Protein AF-A0A4Q1ZQI1-F1 (afdb_monomer)

Radius of gyration: 22.5 Å; Cα contacts (8 Å, |Δi|>4): 377; chains: 1; bounding box: 54×45×77 Å

Solvent-accessible surface area (backbone atoms only — not comparable to full-atom values): 18181 Å² total; per-residue (Å²): 118,78,73,69,59,55,62,63,54,59,66,69,76,66,71,69,76,79,75,68,83,65,36,71,58,45,76,83,44,66,92,30,45,68,30,49,51,51,37,40,72,71,61,42,42,78,55,86,44,85,52,37,59,54,43,78,44,59,32,24,43,36,60,51,44,43,32,54,34,54,68,69,64,61,75,60,69,43,92,78,84,36,80,68,53,50,88,85,40,90,50,32,66,42,49,20,22,38,45,55,72,59,40,46,80,64,47,98,86,43,32,65,52,44,82,41,68,33,27,38,36,57,50,25,40,37,54,26,42,68,64,69,57,85,74,65,92,65,77,78,87,39,78,44,53,89,71,38,52,78,90,34,46,61,25,50,32,32,24,43,76,66,52,28,42,78,61,49,97,87,38,31,67,57,36,81,40,66,28,23,38,36,57,49,40,37,24,53,41,34,34,74,74,24,72,66,42,57,51,49,47,54,54,56,51,54,53,53,53,55,55,63,66,60,69,77,63,90,70,92,75,78,92,66,81,67,61,68,61,55,52,46,47,50,29,44,53,52,48,45,52,33,37,69,72,53,34,52,81,69,44,88,44,71,66,51,39,52,34,51,49,42,47,41,48,35,45,55,46,29,69,75,35,81,84,49,73,42,64,65,42,46,49,51,26,52,60,54,52,70,71,46,52,74,70,56,40,52,52,52,50,51,44,47,65,74,51,43,60,64,65,40,53,50,51,48,33,59,78,68,72,107

Mean predicted aligned error: 11.02 Å

Secondary structure (DSSP, 8-state):
-TTTTTHHHHTTT----------TTGGG-GGGHHHHHHHHHTTSS--SBTTB--TTSBPBHHHHHHHHHHHHT---------TT--TTSTTHHHHHHHHHTTS----TTS---TTSB-BHHHHHHHHHHHTT-----PPP--TTGGGS-HHHHHHHHHHHHTTSS---TTS---TTSBPBHHHHHHHHHHHHTSHHHHHHHHHHHHHHHHHHHHTTS---------HHHHHHHHHHHHHHHHIIIIIGGG--SHHHHHHHHHHHHHHHHHHH-TTS-HHHHHHHHHHHHTTS-HHHHHHHHHHHHHHS-HHHHHHHHHHTT-

pLDDT: mean 81.07, std 19.14, range [29.17, 98.62]

Foldseek 3Di:
DVVVVVVVVVVVVPPPVPPQLPAPPCVVPVVLVVLVSVCVLLVLDHQPDSHGNQQFAFDFPLRLLSSVCVLLVQDDFDDAQAPPQDPPRPSNRSVRRLVRLPLDDDDPVRHNRRRDFDFLLNSLSSVCSSLVPDDAPDDQPAPCLVVAPPVSNGSVRSLVVQVLADCDPVRHNRRRHGQGNSRSSSSVSSCLVTVSVVVSLVVVLVVVVVVVVVCPDDDDDDDDPPSLVVLLLVLLVSLLSLLVPQQLVQQDDPLLNVLSVLLSVLSVVCNVPVVRPSVVSPVVSVVSLVPDDPVNNVSSVVSSVVRHRPNSVSSNCSVNVD

Structure (mmCIF, N/CA/C/O backbone):
data_AF-A0A4Q1ZQI1-F1
#
_entry.id   AF-A0A4Q1ZQI1-F1
#
loop_
_atom_site.group_PDB
_atom_site.id
_atom_site.type_symbol
_atom_site.label_atom_id
_atom_site.label_alt_id
_atom_site.label_comp_id
_atom_site.label_asym_id
_atom_site.label_entity_id
_atom_site.label_seq_id
_atom_site.pdbx_PDB_ins_code
_atom_site.Cartn_x
_atom_site.Cartn_y
_atom_site.Cartn_z
_atom_site.occupancy
_atom_site.B_iso_or_equiv
_atom_site.auth_seq_id
_atom_site.auth_comp_id
_atom_site.auth_asym_id
_atom_site.auth_atom_id
_atom_site.pdbx_PDB_model_num
ATOM 1 N N . MET A 1 1 ? -5.326 6.786 52.015 1.00 46.69 1 MET A N 1
ATOM 2 C CA . MET A 1 1 ? -3.944 6.377 51.663 1.00 46.69 1 MET A CA 1
ATOM 3 C C . MET A 1 1 ? -3.854 5.034 50.925 1.00 46.69 1 MET A C 1
ATOM 5 O O . MET A 1 1 ? -3.055 4.943 50.010 1.00 46.69 1 MET A O 1
ATOM 9 N N . LYS A 1 2 ? -4.694 4.017 51.202 1.00 39.56 2 LYS A N 1
ATOM 10 C CA . LYS A 1 2 ? -4.637 2.716 50.487 1.00 39.56 2 LYS A CA 1
ATOM 11 C C . LYS A 1 2 ? -5.238 2.677 49.064 1.00 39.56 2 LYS A C 1
ATOM 13 O O . LYS A 1 2 ? -4.904 1.777 48.313 1.00 39.56 2 LYS A O 1
ATOM 18 N N . LYS A 1 3 ? -6.060 3.658 48.655 1.00 30.08 3 LYS A N 1
ATOM 19 C CA . LYS A 1 3 ? -6.588 3.754 47.273 1.00 30.08 3 LYS A CA 1
ATOM 20 C C . LYS A 1 3 ? -5.670 4.496 46.290 1.00 30.08 3 LYS A C 1
ATOM 22 O O . LYS A 1 3 ? -5.806 4.299 45.095 1.00 30.08 3 LYS A O 1
ATOM 27 N N . GLN A 1 4 ? -4.704 5.281 46.776 1.00 35.22 4 GLN A N 1
ATOM 28 C CA . GLN A 1 4 ? -3.709 5.939 45.912 1.00 35.22 4 GLN A CA 1
ATOM 29 C C . GLN A 1 4 ? -2.468 5.073 45.648 1.00 35.22 4 GLN A C 1
ATOM 31 O O . GLN A 1 4 ? -1.743 5.329 44.698 1.00 35.22 4 GLN A O 1
ATOM 36 N N . LEU A 1 5 ? -2.268 3.998 46.421 1.00 30.88 5 LEU A N 1
ATOM 37 C CA . LEU A 1 5 ? -1.172 3.047 46.206 1.00 30.88 5 LEU A CA 1
ATOM 38 C C . LEU A 1 5 ? -1.522 1.936 45.193 1.00 30.88 5 LEU A C 1
ATOM 40 O O . LEU A 1 5 ? -0.633 1.273 44.678 1.00 30.88 5 LEU A O 1
ATOM 44 N N . MET A 1 6 ? -2.809 1.752 44.876 1.00 29.17 6 MET A N 1
ATOM 45 C CA . MET A 1 6 ? -3.278 0.740 43.918 1.00 29.17 6 MET A CA 1
ATOM 46 C C . MET A 1 6 ? -3.323 1.265 42.471 1.00 29.17 6 MET A C 1
ATOM 48 O O . MET A 1 6 ? -3.222 0.482 41.536 1.00 29.17 6 MET A O 1
ATOM 52 N N . VAL A 1 7 ? -3.387 2.588 42.283 1.00 34.28 7 VAL A N 1
ATOM 53 C CA . VAL A 1 7 ? -3.310 3.239 40.960 1.00 34.28 7 VAL A CA 1
ATOM 54 C C . VAL A 1 7 ? -1.871 3.240 40.418 1.00 34.28 7 VAL A C 1
ATOM 56 O O . VAL A 1 7 ? -1.667 3.153 39.213 1.00 34.28 7 VAL A O 1
ATOM 59 N N . LEU A 1 8 ? -0.862 3.224 41.297 1.00 31.11 8 LEU A N 1
ATOM 60 C CA . LEU A 1 8 ? 0.550 3.169 40.898 1.00 31.11 8 LEU A CA 1
ATOM 61 C C . LEU A 1 8 ? 1.022 1.760 40.485 1.00 31.11 8 LEU A C 1
ATOM 63 O O . LEU A 1 8 ? 2.009 1.634 39.771 1.00 31.11 8 LEU A O 1
ATOM 67 N N . LEU A 1 9 ? 0.324 0.702 40.920 1.00 30.64 9 LEU A N 1
ATOM 68 C CA . LEU A 1 9 ? 0.685 -0.688 40.610 1.00 30.64 9 LEU A CA 1
ATOM 69 C C . LEU A 1 9 ? 0.067 -1.171 39.285 1.00 30.64 9 LEU A C 1
ATOM 71 O O . LEU A 1 9 ? 0.658 -2.001 38.608 1.00 30.64 9 LEU A O 1
ATOM 75 N N . VAL A 1 10 ? -1.081 -0.620 38.875 1.00 36.56 10 VAL A N 1
ATOM 76 C CA . VAL A 1 10 ? -1.718 -0.945 37.582 1.00 36.56 10 VAL A CA 1
ATOM 77 C C . VAL A 1 10 ? -0.958 -0.320 36.400 1.00 36.56 10 VAL A C 1
ATOM 79 O O . VAL A 1 10 ? -0.886 -0.925 35.335 1.00 36.56 10 VAL A O 1
ATOM 82 N N . LEU A 1 11 ? -0.279 0.815 36.609 1.00 34.00 11 LEU A N 1
ATOM 83 C CA . LEU A 1 11 ? 0.609 1.444 35.617 1.00 34.00 11 LEU A CA 1
ATOM 84 C C . LEU A 1 11 ? 1.911 0.660 35.347 1.00 34.00 11 LEU A C 1
ATOM 86 O O . LEU A 1 11 ? 2.596 0.941 34.371 1.00 34.00 11 LEU A O 1
ATOM 90 N N . LEU A 1 12 ? 2.245 -0.336 36.176 1.00 33.34 12 LEU A N 1
ATOM 91 C CA . LEU A 1 12 ? 3.469 -1.142 36.052 1.00 33.34 12 LEU A CA 1
ATOM 92 C C . LEU A 1 12 ? 3.245 -2.500 35.363 1.00 33.34 12 LEU A C 1
ATOM 94 O O . LEU A 1 12 ? 4.211 -3.175 35.028 1.00 33.34 12 LEU A O 1
ATOM 98 N N . VAL A 1 13 ? 1.988 -2.899 35.127 1.00 34.66 13 VAL A N 1
ATOM 99 C CA . VAL A 1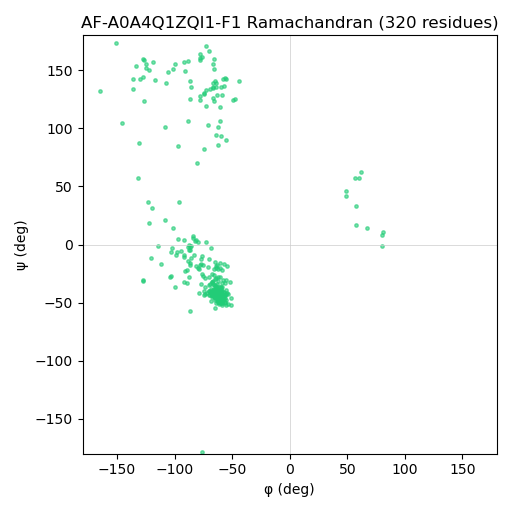 13 ? 1.636 -4.193 34.499 1.00 34.66 13 VAL A CA 1
ATOM 100 C C . VAL A 1 13 ? 1.231 -4.032 33.023 1.00 34.66 13 VAL A C 1
ATOM 102 O O . VAL A 1 13 ? 1.101 -5.018 32.309 1.00 34.66 13 VAL A O 1
ATOM 105 N N . PHE A 1 14 ? 1.114 -2.795 32.528 1.00 34.09 14 PHE A N 1
ATOM 106 C CA . PHE A 1 14 ? 0.806 -2.481 31.125 1.00 34.09 14 PHE A CA 1
ATOM 107 C C . PHE A 1 14 ? 1.892 -1.656 30.421 1.00 34.09 14 PHE A C 1
ATOM 109 O O . PHE A 1 14 ? 1.610 -0.928 29.477 1.00 34.09 14 PHE A O 1
ATOM 116 N N . SER A 1 15 ? 3.164 -1.814 30.791 1.00 32.84 15 SER A N 1
ATOM 117 C CA . SER A 1 15 ? 4.229 -1.556 29.818 1.00 32.84 15 SER A CA 1
ATOM 118 C C . SER A 1 15 ? 4.363 -2.788 28.924 1.00 32.84 15 SER A C 1
ATOM 120 O O . SER A 1 15 ? 5.342 -3.531 29.011 1.00 32.84 15 SER A O 1
ATOM 122 N N . VAL A 1 16 ? 3.368 -3.030 28.068 1.00 30.03 16 VAL A N 1
ATOM 123 C CA . VAL A 1 16 ? 3.672 -3.726 26.820 1.00 30.03 16 VAL A CA 1
ATOM 124 C C . VAL A 1 16 ? 4.665 -2.801 26.135 1.00 30.03 16 VAL A C 1
ATOM 126 O O . VAL A 1 16 ? 4.306 -1.704 25.711 1.00 30.03 16 VAL A O 1
ATOM 129 N N . GLN A 1 17 ? 5.942 -3.180 26.124 1.00 32.41 17 GLN A N 1
ATOM 130 C CA . GLN A 1 17 ? 6.871 -2.545 25.211 1.00 32.41 17 GLN A CA 1
ATOM 131 C C . GLN A 1 17 ? 6.341 -2.870 23.822 1.00 32.41 17 GLN A C 1
ATOM 133 O O . GLN A 1 17 ? 6.480 -3.995 23.349 1.00 32.41 17 GLN A O 1
ATOM 138 N N . VAL A 1 18 ? 5.656 -1.906 23.209 1.00 36.81 18 VAL A N 1
ATOM 139 C CA . VAL A 1 18 ? 5.365 -1.956 21.784 1.00 36.81 18 VAL A CA 1
ATOM 140 C C . VAL A 1 18 ? 6.731 -1.896 21.119 1.00 36.81 18 VAL A C 1
ATOM 142 O O . VAL A 1 18 ? 7.330 -0.831 20.985 1.00 36.81 18 VAL A O 1
ATOM 145 N N . SER A 1 19 ? 7.281 -3.066 20.809 1.00 39.69 19 SER A N 1
ATOM 146 C CA . 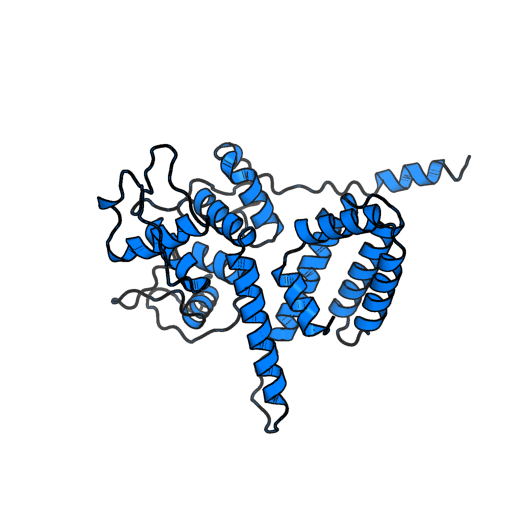SER A 1 19 ? 8.456 -3.159 19.965 1.00 39.69 19 SER A CA 1
ATOM 147 C C . SER A 1 19 ? 7.967 -2.789 18.574 1.00 39.69 19 SER A C 1
ATOM 149 O O . SER A 1 19 ? 7.248 -3.552 17.928 1.00 39.69 19 SER A O 1
ATOM 151 N N . PHE A 1 20 ? 8.253 -1.562 18.147 1.00 45.62 20 PHE A N 1
ATOM 152 C CA . PHE A 1 20 ? 8.194 -1.250 16.729 1.00 45.62 20 PHE A CA 1
ATOM 153 C C . PHE A 1 20 ? 9.148 -2.220 16.033 1.00 45.62 20 PHE A C 1
ATOM 155 O O . PHE A 1 20 ? 10.250 -2.445 16.541 1.00 45.62 20 PHE A O 1
ATOM 162 N N . ALA A 1 21 ? 8.739 -2.794 14.900 1.00 52.53 21 ALA A N 1
ATOM 163 C CA . ALA A 1 21 ? 9.679 -3.4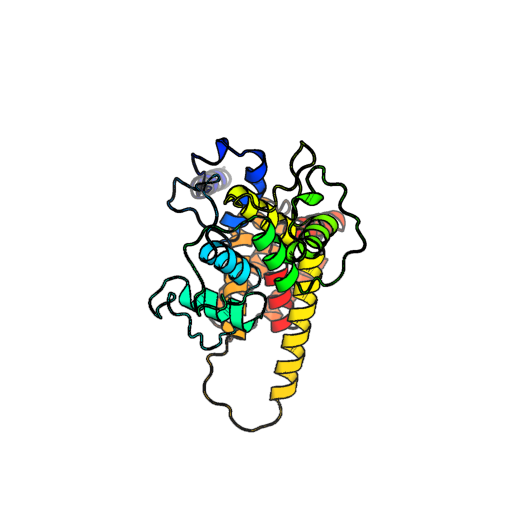72 14.018 1.00 52.53 21 ALA A CA 1
ATOM 164 C C . ALA A 1 21 ? 10.712 -2.422 13.594 1.00 52.53 21 ALA A C 1
ATOM 166 O O . ALA A 1 21 ? 10.474 -1.609 12.705 1.00 52.53 21 ALA A O 1
ATOM 167 N N . THR A 1 22 ? 11.812 -2.349 14.338 1.00 64.88 22 THR A N 1
ATOM 168 C CA . THR A 1 22 ? 12.854 -1.356 14.127 1.00 64.88 22 THR A CA 1
ATOM 169 C C . THR A 1 22 ? 13.899 -2.069 13.303 1.00 64.88 22 THR A C 1
ATOM 171 O O . THR A 1 22 ? 14.815 -2.690 13.835 1.00 64.88 22 THR A O 1
ATOM 174 N N . PHE A 1 23 ? 13.698 -2.066 11.992 1.00 80.50 23 PHE A N 1
ATOM 175 C CA . PHE A 1 23 ? 14.638 -2.695 11.083 1.00 80.50 23 PHE A CA 1
ATOM 176 C C . PHE A 1 23 ? 15.982 -1.976 11.177 1.00 80.50 23 PHE A C 1
ATOM 178 O O . PHE A 1 23 ? 16.069 -0.748 11.096 1.00 80.50 23 PHE A O 1
ATOM 185 N N . ASN A 1 24 ? 17.054 -2.731 11.386 1.00 83.75 24 ASN A N 1
ATOM 186 C CA . ASN A 1 24 ? 18.364 -2.137 11.649 1.00 83.75 24 ASN A CA 1
ATOM 187 C C . ASN A 1 24 ? 18.916 -1.390 10.425 1.00 83.75 24 ASN A C 1
ATOM 189 O O . ASN A 1 24 ? 19.716 -0.459 10.564 1.00 83.75 24 ASN A O 1
ATOM 193 N N . ASP A 1 25 ? 18.482 -1.788 9.232 1.00 87.88 25 ASP A N 1
ATOM 194 C CA . ASP A 1 25 ? 18.968 -1.320 7.943 1.00 87.88 25 ASP A CA 1
ATOM 195 C C . ASP A 1 25 ? 18.198 -0.122 7.362 1.00 87.88 25 ASP A C 1
ATOM 197 O O . ASP A 1 25 ? 18.710 0.511 6.433 1.00 87.88 25 ASP A O 1
ATOM 201 N N . THR A 1 26 ? 17.048 0.271 7.926 1.00 88.00 26 THR A N 1
ATOM 202 C CA . THR A 1 26 ? 16.268 1.436 7.449 1.00 88.00 26 THR A CA 1
ATOM 203 C C . THR A 1 26 ? 16.931 2.774 7.751 1.00 88.00 26 THR A C 1
ATOM 205 O O . THR A 1 26 ? 16.717 3.732 7.017 1.00 88.00 26 THR A O 1
ATOM 208 N N . LYS A 1 27 ? 17.872 2.821 8.704 1.00 87.19 27 LYS A N 1
ATOM 209 C CA . LYS A 1 27 ? 18.708 4.008 8.992 1.00 87.19 27 LYS A CA 1
ATOM 210 C C . LYS A 1 27 ? 19.463 4.546 7.768 1.00 87.19 27 LYS A C 1
ATOM 212 O O . LYS A 1 27 ? 19.931 5.681 7.787 1.00 87.19 27 LYS A O 1
ATOM 217 N N . GLN A 1 28 ? 19.617 3.735 6.721 1.00 88.06 28 GLN A N 1
ATOM 218 C CA . GLN A 1 28 ? 20.239 4.120 5.450 1.00 88.06 28 GLN A CA 1
ATOM 219 C C . GLN A 1 28 ? 19.300 4.936 4.543 1.00 88.06 28 GLN A C 1
ATOM 221 O O . GLN A 1 28 ? 19.765 5.600 3.619 1.00 88.06 28 GLN A O 1
ATOM 226 N N . VAL A 1 29 ? 17.989 4.901 4.796 1.00 92.44 29 VAL A N 1
ATOM 227 C CA . VAL A 1 29 ? 16.939 5.577 4.020 1.00 92.44 29 VAL A CA 1
ATOM 228 C C . VAL A 1 29 ? 15.975 6.354 4.931 1.00 92.44 29 VAL A C 1
ATOM 230 O O . VAL A 1 29 ? 14.767 6.163 4.843 1.00 92.44 29 VAL A O 1
ATOM 233 N N . PRO A 1 30 ? 16.459 7.298 5.762 1.00 91.44 30 PRO A N 1
ATOM 234 C CA . PRO A 1 30 ? 15.609 8.009 6.726 1.00 91.44 30 PRO A CA 1
ATOM 235 C C . PRO A 1 30 ? 14.442 8.772 6.075 1.00 91.44 30 PRO A C 1
ATOM 237 O O . PRO A 1 30 ? 13.434 9.053 6.711 1.00 91.44 30 PRO A O 1
ATOM 240 N N . TRP A 1 31 ? 14.556 9.092 4.782 1.00 93.00 31 TRP A N 1
ATOM 241 C CA . TRP A 1 31 ? 13.486 9.704 3.994 1.00 93.00 31 TRP A CA 1
ATOM 242 C C . TRP A 1 31 ? 12.267 8.789 3.789 1.00 93.00 31 TRP A C 1
ATOM 244 O O . TRP A 1 31 ? 11.193 9.301 3.494 1.00 93.00 31 TRP A O 1
ATOM 254 N N . ALA A 1 32 ? 12.432 7.470 3.925 1.00 93.81 32 ALA A N 1
ATOM 255 C CA . ALA A 1 32 ? 11.383 6.465 3.776 1.00 93.81 32 ALA A CA 1
ATOM 256 C C . ALA A 1 32 ? 10.859 5.949 5.127 1.00 93.81 32 ALA A C 1
ATOM 258 O O . ALA A 1 32 ? 9.946 5.129 5.131 1.00 93.81 32 ALA A O 1
ATOM 259 N N . ASP A 1 33 ? 11.417 6.392 6.262 1.00 88.50 33 ASP A N 1
ATOM 260 C CA . ASP A 1 33 ? 11.111 5.825 7.585 1.00 88.50 33 ASP A CA 1
ATOM 261 C C . ASP A 1 33 ? 9.616 5.896 7.916 1.00 88.50 33 ASP A C 1
ATOM 263 O O . ASP A 1 33 ? 9.038 4.911 8.367 1.00 88.50 33 ASP A O 1
ATOM 267 N N . GLU A 1 34 ? 8.968 7.035 7.654 1.00 86.50 34 GLU A N 1
ATOM 268 C CA . GLU A 1 34 ? 7.526 7.194 7.883 1.00 86.50 34 GLU A CA 1
ATOM 269 C C . GLU A 1 34 ? 6.715 6.207 7.034 1.00 86.50 34 GLU A C 1
ATOM 271 O O . GLU A 1 34 ? 5.854 5.502 7.559 1.00 86.50 34 GLU A O 1
ATOM 276 N N . ALA A 1 35 ? 7.031 6.111 5.740 1.00 92.06 35 ALA A N 1
ATOM 277 C CA . ALA A 1 35 ? 6.351 5.205 4.825 1.00 92.06 35 ALA A CA 1
ATOM 278 C C . ALA A 1 35 ? 6.551 3.739 5.221 1.00 92.06 35 ALA A C 1
ATOM 280 O O . ALA A 1 35 ? 5.592 2.975 5.261 1.00 92.06 35 ALA A O 1
ATOM 281 N N . ILE A 1 36 ? 7.783 3.339 5.542 1.00 91.62 36 ILE A N 1
ATOM 282 C CA . ILE A 1 36 ? 8.108 1.970 5.949 1.00 91.62 36 ILE A CA 1
ATOM 283 C C . ILE A 1 36 ? 7.369 1.615 7.234 1.00 91.62 36 ILE A C 1
ATOM 285 O O . ILE A 1 36 ? 6.691 0.589 7.277 1.00 91.62 36 ILE A O 1
ATOM 289 N N . ASN A 1 37 ? 7.448 2.479 8.249 1.00 84.50 37 ASN A N 1
ATOM 290 C CA . ASN A 1 37 ? 6.781 2.249 9.523 1.00 84.50 37 ASN A CA 1
ATOM 291 C C . ASN A 1 37 ? 5.277 2.104 9.327 1.00 84.50 37 ASN A C 1
ATOM 293 O O . ASN A 1 37 ? 4.731 1.093 9.756 1.00 84.50 37 ASN A O 1
ATOM 297 N N . PHE A 1 38 ? 4.641 3.040 8.615 1.00 82.94 38 PHE A N 1
ATOM 298 C CA . PHE A 1 38 ? 3.205 3.004 8.343 1.00 82.94 38 PHE A CA 1
ATOM 299 C C . PHE A 1 38 ? 2.795 1.729 7.598 1.00 82.94 38 PHE A C 1
ATOM 301 O O . PHE A 1 38 ? 1.881 1.024 8.013 1.00 82.94 38 PHE A O 1
ATOM 308 N N . MET A 1 39 ? 3.481 1.395 6.505 1.00 86.88 39 MET A N 1
ATOM 309 C CA . MET A 1 39 ? 3.101 0.259 5.662 1.00 86.88 39 MET A CA 1
ATOM 310 C C . MET A 1 39 ? 3.291 -1.087 6.380 1.00 86.88 39 MET A C 1
ATOM 312 O O . MET A 1 39 ? 2.523 -2.022 6.140 1.00 86.88 39 MET A O 1
ATOM 316 N N . VAL A 1 40 ? 4.292 -1.195 7.262 1.00 83.81 40 VAL A N 1
ATOM 317 C CA . VAL A 1 40 ? 4.524 -2.386 8.100 1.00 83.81 40 VAL A CA 1
ATOM 318 C C . VAL A 1 40 ? 3.490 -2.485 9.208 1.00 83.81 40 VAL A C 1
ATOM 320 O O . VAL A 1 40 ? 2.934 -3.552 9.458 1.00 83.81 40 VAL A O 1
ATOM 323 N N . GLU A 1 41 ? 3.187 -1.362 9.842 1.00 75.38 41 GLU A N 1
ATOM 324 C CA . GLU A 1 41 ? 2.135 -1.231 10.842 1.00 75.38 41 GLU A CA 1
ATOM 325 C C . GLU A 1 41 ? 0.770 -1.661 10.312 1.00 75.38 41 GLU A C 1
ATOM 327 O O . GLU A 1 41 ? 0.095 -2.470 10.948 1.00 75.38 41 GLU A O 1
ATOM 332 N N . LYS A 1 42 ? 0.414 -1.209 9.108 1.00 73.81 42 LYS A N 1
ATOM 333 C CA . LYS A 1 42 ? -0.818 -1.605 8.417 1.00 73.81 42 LYS A CA 1
ATOM 334 C C . LYS A 1 42 ? -0.784 -3.031 7.879 1.00 73.81 42 LYS A C 1
ATOM 336 O O . LYS A 1 42 ? -1.739 -3.479 7.253 1.00 73.81 42 LYS A O 1
ATOM 341 N N . SER A 1 43 ? 0.307 -3.763 8.120 1.00 75.06 43 SER A N 1
ATOM 342 C CA . SER A 1 43 ? 0.539 -5.122 7.628 1.00 75.06 43 SER A CA 1
ATOM 343 C C . SER A 1 43 ? 0.469 -5.240 6.100 1.00 75.06 43 SER A C 1
ATOM 345 O O . SER A 1 43 ? 0.361 -6.344 5.563 1.00 75.06 43 SER A O 1
ATOM 347 N N . PHE A 1 44 ? 0.561 -4.121 5.376 1.00 83.56 44 PHE A N 1
ATOM 348 C CA . PHE A 1 44 ? 0.591 -4.102 3.916 1.00 83.56 44 PHE A CA 1
ATOM 349 C C . PHE A 1 44 ? 1.900 -4.677 3.392 1.00 83.56 44 PHE A C 1
ATOM 351 O O . PHE A 1 44 ? 1.899 -5.468 2.450 1.00 83.56 44 PHE A O 1
ATOM 358 N N . ILE A 1 45 ? 3.003 -4.350 4.059 1.00 87.12 45 ILE A N 1
ATOM 359 C CA . ILE A 1 45 ? 4.326 -4.902 3.785 1.00 87.12 45 ILE A CA 1
ATOM 360 C C . ILE A 1 45 ? 4.903 -5.519 5.061 1.00 87.12 45 ILE A C 1
ATOM 362 O O . ILE A 1 45 ? 4.531 -5.158 6.171 1.00 87.12 45 ILE A O 1
ATOM 366 N N . SER A 1 46 ? 5.812 -6.474 4.915 1.00 82.00 46 SER A N 1
ATOM 367 C CA . SER A 1 46 ? 6.525 -7.096 6.037 1.00 82.00 46 SER A CA 1
ATOM 368 C C . SER A 1 46 ? 8.032 -7.018 5.798 1.00 82.00 46 SER A C 1
ATOM 370 O O . SER A 1 46 ? 8.467 -6.842 4.658 1.00 82.00 46 SER A O 1
ATOM 372 N N . GLY A 1 47 ? 8.838 -7.121 6.855 1.00 77.50 47 GLY A N 1
ATOM 373 C CA . GLY A 1 47 ? 10.275 -7.367 6.703 1.00 77.50 47 GLY A CA 1
ATOM 374 C C . GLY A 1 47 ? 10.545 -8.788 6.204 1.00 77.50 47 GLY A C 1
ATOM 375 O O . GLY A 1 47 ? 9.657 -9.639 6.243 1.00 77.50 47 GLY A O 1
ATOM 376 N N . TYR A 1 48 ? 11.771 -9.053 5.755 1.00 74.44 48 TYR A N 1
ATOM 377 C CA . TYR A 1 48 ? 12.200 -10.424 5.432 1.00 74.44 48 TYR A CA 1
ATOM 378 C C . TYR A 1 48 ? 12.507 -11.231 6.699 1.00 74.44 48 TYR A C 1
ATOM 380 O O . TYR A 1 48 ? 12.411 -12.456 6.710 1.00 74.44 48 TYR A O 1
ATOM 388 N N . SER A 1 49 ? 12.866 -10.533 7.773 1.00 68.38 49 SER A N 1
ATOM 389 C CA . SER A 1 49 ? 12.982 -11.050 9.131 1.00 68.38 49 SER A CA 1
ATOM 390 C C . SER A 1 49 ? 12.694 -9.921 10.119 1.00 68.38 49 SER A C 1
ATOM 392 O O . SER A 1 49 ? 12.593 -8.758 9.719 1.00 68.38 49 SER A O 1
ATOM 394 N N . ASP A 1 50 ? 12.619 -10.247 11.410 1.00 62.44 50 ASP A N 1
ATOM 395 C CA . ASP A 1 50 ? 12.379 -9.267 12.479 1.00 62.44 50 ASP A CA 1
ATOM 396 C C . ASP A 1 50 ? 13.419 -8.125 12.517 1.00 62.44 50 ASP A C 1
ATOM 398 O O . ASP A 1 50 ? 13.159 -7.077 13.102 1.00 62.44 50 ASP A O 1
ATOM 402 N N . GLU A 1 51 ? 14.581 -8.288 11.870 1.00 78.81 51 GLU A N 1
ATOM 403 C CA . GLU A 1 51 ? 15.677 -7.309 11.900 1.00 78.81 51 GLU A CA 1
ATOM 404 C C . GLU A 1 51 ? 15.948 -6.599 10.563 1.00 78.81 51 GLU A C 1
ATOM 406 O O . GLU A 1 51 ? 16.625 -5.565 10.567 1.00 78.81 51 GLU A O 1
ATOM 411 N N . LEU A 1 52 ? 15.452 -7.122 9.430 1.00 86.31 52 LEU A N 1
ATOM 412 C CA . LEU A 1 52 ? 15.811 -6.635 8.089 1.00 86.31 52 LEU A CA 1
ATOM 413 C C . LEU A 1 52 ? 14.599 -6.266 7.229 1.00 86.31 52 LEU A C 1
ATOM 415 O O . LEU A 1 52 ? 13.750 -7.108 6.915 1.00 86.31 52 LEU A O 1
ATOM 419 N N . PHE A 1 53 ? 14.586 -5.014 6.763 1.00 90.75 53 PHE A N 1
ATOM 420 C CA . PHE A 1 53 ? 13.629 -4.544 5.763 1.00 90.75 53 PHE A CA 1
ATOM 421 C C . PHE A 1 53 ? 14.157 -4.688 4.333 1.00 90.75 53 PHE A C 1
ATOM 423 O O . PHE A 1 53 ? 13.376 -4.928 3.422 1.00 90.75 53 PHE A O 1
ATOM 430 N N . MET A 1 54 ? 15.470 -4.561 4.134 1.00 92.88 54 MET A N 1
ATOM 431 C CA . MET A 1 54 ? 16.174 -4.514 2.846 1.00 92.88 54 MET A CA 1
ATO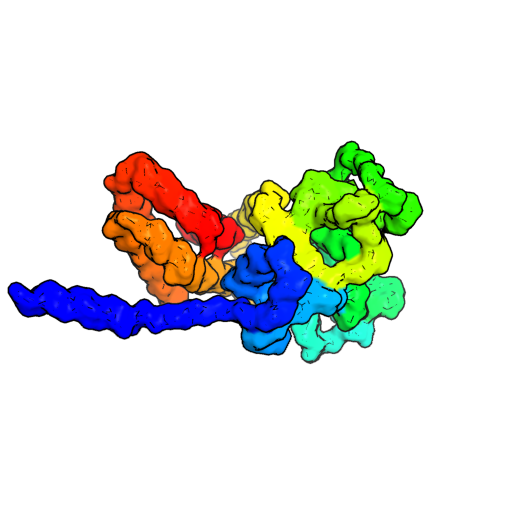M 432 C C . MET A 1 54 ? 15.733 -3.337 1.953 1.00 92.88 54 MET A C 1
ATOM 434 O O . MET A 1 54 ? 15.322 -3.530 0.808 1.00 92.88 54 MET A O 1
ATOM 438 N N . PRO A 1 55 ? 15.842 -2.079 2.429 1.00 94.81 55 PRO A N 1
ATOM 439 C CA . PRO A 1 55 ? 15.287 -0.908 1.743 1.00 94.81 55 PRO A CA 1
ATOM 440 C C . PRO A 1 55 ? 15.882 -0.642 0.355 1.00 94.81 55 PRO A C 1
ATOM 442 O O . PRO A 1 55 ? 15.213 -0.067 -0.498 1.00 94.81 55 PRO A O 1
ATOM 445 N N . GLN A 1 56 ? 17.133 -1.042 0.126 1.00 95.25 56 GLN A N 1
ATOM 446 C CA . GLN A 1 56 ? 17.839 -0.831 -1.143 1.00 95.25 56 GLN A CA 1
ATOM 447 C C . GLN A 1 56 ? 17.678 -1.995 -2.128 1.00 95.25 56 GLN A C 1
ATOM 449 O O . GLN A 1 56 ? 18.087 -1.868 -3.281 1.00 95.25 56 GLN A O 1
ATOM 454 N N . GLN A 1 57 ? 17.100 -3.122 -1.704 1.00 95.62 57 GLN A N 1
ATOM 455 C CA . GLN A 1 57 ? 16.857 -4.249 -2.597 1.00 95.62 57 GLN A CA 1
ATOM 456 C C . GLN A 1 57 ? 15.823 -3.859 -3.653 1.00 95.62 57 GLN A C 1
ATOM 458 O O . GLN A 1 57 ? 14.846 -3.181 -3.344 1.00 95.62 57 GLN A O 1
ATOM 463 N N . ALA A 1 58 ? 16.040 -4.272 -4.900 1.00 97.94 58 ALA A N 1
ATOM 464 C CA . ALA A 1 58 ? 15.055 -4.068 -5.952 1.00 97.94 58 ALA A CA 1
ATOM 465 C C . ALA A 1 58 ? 13.795 -4.896 -5.670 1.00 97.94 58 ALA A C 1
ATOM 467 O O . ALA A 1 58 ? 13.904 -6.072 -5.323 1.00 97.94 58 ALA A O 1
ATOM 468 N N . LEU A 1 59 ? 12.615 -4.298 -5.842 1.00 97.12 59 LEU A N 1
ATOM 469 C CA . LEU A 1 59 ? 11.360 -5.041 -5.751 1.00 97.12 59 LEU A CA 1
ATOM 470 C C . LEU A 1 59 ? 11.223 -5.987 -6.932 1.00 97.12 59 LEU A C 1
ATOM 472 O O . LEU A 1 59 ? 11.406 -5.586 -8.087 1.00 97.12 59 LEU A O 1
ATOM 476 N N . THR A 1 60 ? 10.836 -7.220 -6.638 1.00 97.94 60 THR A N 1
ATOM 477 C CA . THR A 1 60 ? 10.366 -8.154 -7.657 1.00 97.94 60 THR A CA 1
ATOM 478 C C . THR A 1 60 ? 8.942 -7.814 -8.091 1.00 97.94 60 THR A C 1
ATOM 480 O O . THR A 1 60 ? 8.186 -7.119 -7.400 1.00 97.94 60 THR A O 1
ATOM 483 N N . ARG A 1 61 ? 8.550 -8.324 -9.259 1.00 98.19 61 ARG A N 1
ATOM 484 C CA . ARG A 1 61 ? 7.191 -8.173 -9.783 1.00 98.19 61 ARG A CA 1
ATOM 485 C C . ARG A 1 61 ? 6.150 -8.780 -8.841 1.00 98.19 61 ARG A C 1
ATOM 487 O O . ARG A 1 61 ? 5.113 -8.159 -8.623 1.00 98.19 61 ARG A O 1
ATOM 494 N N . ALA A 1 62 ? 6.432 -9.956 -8.284 1.00 97.38 62 ALA A N 1
ATOM 495 C CA . ALA A 1 62 ? 5.553 -10.645 -7.348 1.00 97.38 62 ALA A CA 1
ATOM 496 C C . ALA A 1 62 ? 5.387 -9.877 -6.028 1.00 97.38 62 ALA A C 1
ATOM 498 O O . ALA A 1 62 ? 4.269 -9.720 -5.541 1.00 97.38 62 ALA A O 1
ATOM 499 N N . GLU A 1 63 ? 6.467 -9.328 -5.469 1.00 96.38 63 GLU A N 1
ATOM 500 C CA . GLU A 1 63 ? 6.377 -8.521 -4.245 1.00 96.38 63 GLU A CA 1
ATOM 501 C C . GLU A 1 63 ? 5.553 -7.252 -4.459 1.00 96.38 63 GLU A C 1
ATOM 503 O O . GLU A 1 63 ? 4.739 -6.897 -3.607 1.00 96.38 63 GLU A O 1
ATOM 508 N N . ALA A 1 64 ? 5.722 -6.588 -5.605 1.00 98.00 64 ALA A N 1
ATOM 509 C CA . ALA A 1 64 ? 4.959 -5.390 -5.932 1.00 98.00 64 ALA A CA 1
ATOM 510 C C . ALA A 1 64 ? 3.451 -5.672 -5.999 1.00 98.00 64 ALA A C 1
ATOM 512 O O . ALA A 1 64 ? 2.675 -4.969 -5.350 1.00 98.00 64 ALA A O 1
ATOM 513 N N . ILE A 1 65 ? 3.030 -6.712 -6.734 1.00 97.62 65 ILE A N 1
ATOM 514 C CA . ILE A 1 65 ? 1.602 -7.052 -6.825 1.00 97.62 65 ILE A CA 1
ATOM 515 C C . ILE A 1 65 ? 1.041 -7.502 -5.478 1.00 97.62 65 ILE A C 1
ATOM 517 O O . ILE A 1 65 ? -0.088 -7.166 -5.154 1.00 97.62 65 ILE A O 1
ATOM 521 N N . HIS A 1 66 ? 1.832 -8.202 -4.663 1.00 92.25 66 HIS A N 1
ATOM 522 C CA . HIS A 1 66 ? 1.372 -8.709 -3.376 1.00 92.25 66 HIS A CA 1
ATOM 523 C C . HIS A 1 66 ? 0.977 -7.568 -2.436 1.00 92.25 66 HIS A C 1
ATOM 525 O O . HIS A 1 66 ? -0.083 -7.612 -1.810 1.00 92.25 66 HIS A O 1
ATOM 531 N N . VAL A 1 67 ? 1.798 -6.515 -2.376 1.00 93.69 67 VAL A N 1
ATOM 532 C CA . VAL A 1 67 ? 1.490 -5.333 -1.560 1.00 93.69 67 VAL A CA 1
ATOM 533 C C . VAL A 1 67 ? 0.327 -4.541 -2.166 1.00 93.69 67 VAL A C 1
ATOM 535 O O . VAL A 1 67 ? -0.580 -4.165 -1.428 1.00 93.69 67 VAL A O 1
ATOM 538 N N . ILE A 1 68 ? 0.300 -4.339 -3.490 1.00 95.62 68 ILE A N 1
ATOM 539 C CA . ILE A 1 68 ? -0.794 -3.626 -4.177 1.00 95.62 68 ILE A CA 1
ATOM 540 C C . ILE A 1 68 ? -2.143 -4.325 -3.948 1.00 95.62 68 ILE A C 1
ATOM 542 O O . ILE A 1 68 ? -3.110 -3.665 -3.570 1.00 95.62 68 ILE A O 1
ATOM 546 N N . ASN A 1 69 ? -2.212 -5.648 -4.109 1.00 90.38 69 ASN A N 1
ATOM 547 C CA . ASN A 1 69 ? -3.430 -6.425 -3.873 1.00 90.38 69 ASN A CA 1
ATOM 548 C C . ASN A 1 69 ? -3.903 -6.285 -2.432 1.00 90.38 69 ASN A C 1
ATOM 550 O O . ASN A 1 69 ? -5.086 -6.060 -2.187 1.00 90.38 69 ASN A O 1
ATOM 554 N N . ARG A 1 70 ? -2.975 -6.403 -1.473 1.00 84.00 70 ARG A N 1
ATOM 555 C CA . ARG A 1 70 ? -3.299 -6.328 -0.049 1.00 84.00 70 ARG A CA 1
ATOM 556 C C . ARG A 1 70 ? -3.811 -4.948 0.344 1.00 84.00 70 ARG A C 1
ATOM 558 O O . ARG A 1 70 ? -4.790 -4.868 1.077 1.00 84.00 70 ARG A O 1
ATOM 565 N N . MET A 1 71 ? -3.175 -3.887 -0.148 1.00 86.19 71 MET A N 1
ATOM 566 C CA . MET A 1 71 ? -3.642 -2.518 0.076 1.00 86.19 71 MET A CA 1
ATOM 567 C C . MET A 1 71 ? -5.065 -2.325 -0.431 1.00 86.19 71 MET A C 1
ATOM 569 O O . MET A 1 71 ? -5.889 -1.764 0.274 1.00 86.19 71 MET A O 1
ATOM 573 N N . ASN A 1 72 ? -5.361 -2.841 -1.622 1.00 82.62 72 ASN A N 1
ATOM 574 C CA . ASN A 1 72 ? -6.656 -2.666 -2.273 1.00 82.62 72 ASN A CA 1
ATOM 575 C C . ASN A 1 72 ? -7.702 -3.718 -1.874 1.00 82.62 72 ASN A C 1
ATOM 577 O O . ASN A 1 72 ? -8.829 -3.673 -2.361 1.00 82.62 72 ASN A O 1
ATOM 581 N N . GLY A 1 73 ? -7.346 -4.669 -1.005 1.00 76.69 73 GLY A N 1
ATOM 582 C CA . GLY A 1 73 ? -8.222 -5.764 -0.594 1.00 76.69 73 GLY A CA 1
ATOM 583 C C . GLY A 1 73 ? -8.723 -6.623 -1.758 1.00 76.69 73 GLY A C 1
ATOM 584 O O . GLY A 1 73 ? -9.859 -7.094 -1.701 1.00 76.69 73 GLY A O 1
ATOM 585 N N . LEU A 1 74 ? -7.915 -6.796 -2.812 1.00 81.19 74 LEU A N 1
ATOM 586 C CA . LEU A 1 74 ? -8.292 -7.584 -3.987 1.00 81.19 74 LEU A CA 1
ATOM 587 C C . LEU A 1 74 ? -8.437 -9.058 -3.602 1.00 81.19 74 LEU A C 1
ATOM 589 O O . LEU A 1 74 ? -7.523 -9.652 -3.026 1.00 81.19 74 LEU A O 1
ATOM 593 N N . SER A 1 75 ? -9.587 -9.647 -3.918 1.00 77.56 75 SER A N 1
ATOM 594 C CA . SER A 1 75 ? -9.949 -11.008 -3.506 1.00 77.56 75 SER A CA 1
ATOM 595 C C . SER A 1 75 ? -10.390 -11.894 -4.669 1.00 77.56 75 SER A C 1
ATOM 597 O O . SER A 1 75 ? -10.110 -13.096 -4.618 1.00 77.56 75 SER A O 1
ATOM 599 N N . ASP A 1 76 ? -10.985 -11.307 -5.713 1.00 80.44 76 ASP A N 1
ATOM 600 C CA . ASP A 1 76 ? -11.360 -11.986 -6.953 1.00 80.44 76 ASP A CA 1
ATOM 601 C C . ASP A 1 76 ? -10.160 -12.672 -7.600 1.00 80.44 76 ASP A C 1
ATOM 603 O O . ASP A 1 76 ? -9.034 -12.180 -7.550 1.00 80.44 76 ASP A O 1
ATOM 607 N N . LYS A 1 77 ? -10.392 -13.840 -8.201 1.00 90.19 77 LYS A N 1
ATOM 608 C CA . LYS A 1 77 ? -9.349 -14.664 -8.820 1.00 90.19 77 LYS A CA 1
ATOM 609 C C . LYS A 1 77 ? -9.841 -15.183 -10.153 1.00 90.19 77 LYS A C 1
ATOM 611 O O . LYS A 1 77 ? -10.990 -15.598 -10.281 1.00 90.19 77 LYS A O 1
ATOM 616 N N . VAL A 1 78 ? -8.928 -15.243 -11.109 1.00 93.94 78 VAL A N 1
ATOM 617 C CA . VAL A 1 78 ? -9.124 -15.942 -12.379 1.00 93.94 78 VAL A CA 1
ATOM 618 C C . VAL A 1 78 ? -8.104 -17.064 -12.516 1.00 93.94 78 VAL A C 1
ATOM 620 O O . VAL A 1 78 ? -7.056 -17.057 -11.866 1.00 93.94 78 VAL A O 1
ATOM 623 N N . GLU A 1 79 ? -8.416 -18.058 -13.340 1.00 94.62 79 GLU A N 1
ATOM 624 C CA . GLU A 1 79 ? -7.429 -19.057 -13.744 1.00 94.62 79 GLU A CA 1
ATOM 625 C C . GLU A 1 79 ? -6.311 -18.381 -14.551 1.00 94.62 79 GLU A C 1
ATOM 627 O O . GLU A 1 79 ? -6.565 -17.477 -15.349 1.00 94.62 79 GLU A O 1
ATOM 632 N N . ILE A 1 80 ? -5.067 -18.783 -14.293 1.00 96.06 80 ILE A N 1
ATOM 633 C CA . ILE A 1 80 ? -3.872 -18.251 -14.952 1.00 96.06 80 ILE A CA 1
ATOM 634 C C . ILE A 1 80 ? -3.058 -19.415 -15.511 1.00 96.06 80 ILE A C 1
ATOM 636 O O . ILE A 1 80 ? -2.971 -20.468 -14.889 1.00 96.06 80 ILE A O 1
ATOM 640 N N . GLU A 1 81 ? -2.431 -19.208 -16.667 1.00 93.69 81 GLU A N 1
ATOM 641 C CA . GLU A 1 81 ? -1.660 -20.241 -17.376 1.00 93.69 81 GLU A CA 1
ATOM 642 C C . GLU A 1 81 ? -0.205 -19.802 -17.617 1.00 93.69 81 GLU A C 1
ATOM 644 O O . GLU A 1 81 ? 0.378 -20.053 -18.672 1.00 93.69 81 GLU A O 1
ATOM 649 N N . PHE A 1 82 ? 0.396 -19.088 -16.659 1.00 97.75 82 PHE A N 1
ATOM 650 C CA . PHE A 1 82 ? 1.788 -18.656 -16.795 1.00 97.75 82 PHE A CA 1
ATOM 651 C C . PHE A 1 82 ? 2.756 -19.821 -16.595 1.00 97.75 82 PHE A C 1
ATOM 653 O O . PHE A 1 82 ? 2.706 -20.516 -15.584 1.00 97.75 82 PHE A O 1
ATOM 660 N N . LEU A 1 83 ? 3.687 -19.986 -17.537 1.00 96.94 83 LEU A N 1
ATOM 661 C CA . LEU A 1 83 ? 4.639 -21.105 -17.564 1.00 96.94 83 LEU A CA 1
ATOM 662 C C . LEU A 1 83 ? 5.632 -21.118 -16.389 1.00 96.94 83 LEU A C 1
ATOM 664 O O . LEU A 1 83 ? 6.319 -22.112 -16.181 1.00 96.94 83 LEU A O 1
ATOM 668 N N . ASP A 1 84 ? 5.754 -20.006 -15.669 1.00 97.56 84 ASP A N 1
ATOM 669 C CA . ASP A 1 84 ? 6.710 -19.776 -14.585 1.00 97.56 84 ASP A CA 1
ATOM 670 C C . ASP A 1 84 ? 6.034 -19.400 -13.255 1.00 97.56 84 ASP A C 1
ATOM 672 O O . ASP A 1 84 ? 6.682 -18.844 -12.365 1.00 97.56 84 ASP A O 1
ATOM 676 N N . VAL A 1 85 ? 4.736 -19.690 -13.115 1.00 97.25 85 VAL A N 1
ATOM 677 C CA . VAL A 1 85 ? 3.986 -19.514 -11.864 1.00 97.25 85 VAL A CA 1
ATOM 678 C C . VAL A 1 85 ? 3.203 -20.789 -11.558 1.00 97.25 85 VAL A C 1
ATOM 680 O O . VAL A 1 85 ? 2.039 -20.926 -11.923 1.00 97.25 85 VAL A O 1
ATOM 683 N N . ASP A 1 86 ? 3.851 -21.721 -10.863 1.00 95.38 86 ASP A N 1
ATOM 684 C CA . ASP A 1 86 ? 3.215 -22.957 -10.398 1.00 95.38 86 ASP A CA 1
ATOM 685 C C . ASP A 1 86 ? 2.132 -22.684 -9.338 1.00 95.38 86 ASP A C 1
ATOM 687 O O . ASP A 1 86 ? 2.209 -21.703 -8.599 1.00 95.38 86 ASP A O 1
ATOM 691 N N . VAL A 1 87 ? 1.155 -23.590 -9.197 1.00 94.25 87 VAL A N 1
ATOM 692 C CA . VAL A 1 87 ? 0.065 -23.480 -8.198 1.00 94.25 87 VAL A CA 1
ATOM 693 C C . VAL A 1 87 ? 0.569 -23.382 -6.752 1.00 94.25 87 VAL A C 1
ATOM 695 O O . VAL A 1 87 ? -0.049 -22.721 -5.919 1.00 94.25 87 VAL A O 1
ATOM 698 N N . ASP A 1 88 ? 1.720 -23.995 -6.470 1.00 92.56 88 ASP A N 1
ATOM 699 C CA . ASP A 1 88 ? 2.372 -23.973 -5.157 1.00 92.56 88 ASP A CA 1
ATOM 700 C C . ASP A 1 88 ? 3.295 -22.752 -4.972 1.00 92.56 88 ASP A C 1
ATOM 702 O O . ASP A 1 88 ? 3.892 -22.567 -3.907 1.00 92.56 88 ASP A O 1
ATOM 706 N N . HIS A 1 89 ? 3.439 -21.901 -5.994 1.00 94.06 89 HIS A N 1
ATOM 707 C CA . HIS A 1 89 ? 4.228 -20.680 -5.904 1.00 94.06 89 HIS A CA 1
ATOM 708 C C . HIS A 1 89 ? 3.567 -19.698 -4.928 1.00 94.06 89 HIS A C 1
ATOM 710 O O . HIS A 1 89 ? 2.370 -19.428 -5.005 1.00 94.06 89 HIS A O 1
ATOM 716 N N . TRP A 1 90 ? 4.355 -19.083 -4.041 1.00 90.94 90 TRP A N 1
ATOM 717 C CA . TRP A 1 90 ? 3.846 -18.177 -3.000 1.00 90.94 90 TRP A CA 1
ATOM 718 C C . TRP A 1 90 ? 3.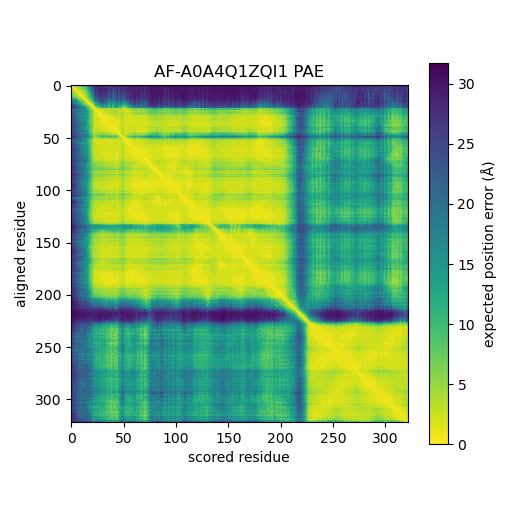013 -17.012 -3.565 1.00 90.94 90 TRP A C 1
ATOM 720 O O . TRP A 1 90 ? 2.049 -16.563 -2.948 1.00 90.94 90 TRP A O 1
ATOM 730 N N . ALA A 1 91 ? 3.381 -16.540 -4.759 1.00 93.2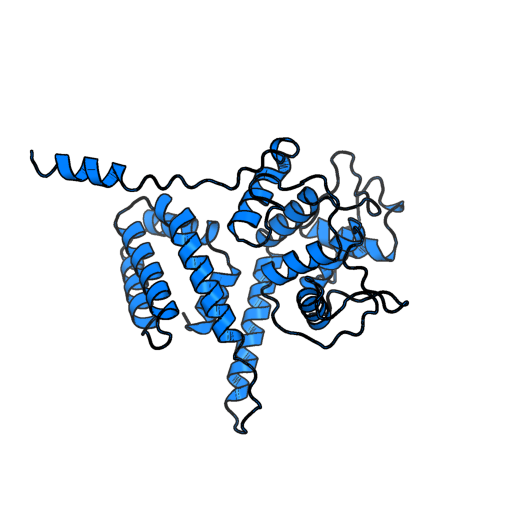5 91 ALA A N 1
ATOM 731 C CA . ALA A 1 91 ? 2.700 -15.458 -5.460 1.00 93.25 91 ALA A CA 1
ATOM 732 C C . ALA A 1 91 ? 1.514 -15.914 -6.324 1.00 93.25 91 ALA A C 1
ATOM 734 O O . ALA A 1 91 ? 0.845 -15.051 -6.880 1.00 93.25 91 ALA A O 1
ATOM 735 N N . TYR A 1 92 ? 1.237 -17.218 -6.462 1.00 94.38 92 TYR A N 1
ATOM 736 C CA . TYR A 1 92 ? 0.221 -17.740 -7.388 1.00 94.38 92 TYR A CA 1
ATOM 737 C C . TYR A 1 92 ? -1.127 -17.031 -7.213 1.00 94.38 92 TYR A C 1
ATOM 739 O O . TYR A 1 92 ? -1.652 -16.432 -8.149 1.00 94.38 92 TYR A O 1
ATOM 747 N N . VAL A 1 93 ? -1.625 -16.980 -5.974 1.00 91.50 93 VAL A N 1
ATOM 748 C CA . VAL A 1 93 ? -2.889 -16.306 -5.644 1.00 91.50 93 VAL A CA 1
ATOM 749 C C . VAL A 1 93 ? -2.832 -14.804 -5.936 1.00 91.50 93 VAL A C 1
ATOM 751 O O . VAL A 1 93 ? -3.790 -14.250 -6.472 1.00 91.50 93 VAL A O 1
ATOM 754 N N . ALA A 1 94 ? -1.715 -14.143 -5.624 1.00 90.81 94 ALA A N 1
ATOM 755 C CA . ALA A 1 94 ? -1.557 -12.717 -5.893 1.00 90.81 94 ALA A CA 1
ATOM 756 C C . ALA A 1 94 ? -1.560 -12.422 -7.403 1.00 90.81 94 ALA A C 1
ATOM 758 O O . ALA A 1 94 ? -2.130 -11.425 -7.842 1.00 90.81 94 ALA A O 1
ATOM 759 N N . VAL A 1 95 ? -0.977 -13.308 -8.214 1.00 97.94 95 VAL A N 1
ATOM 760 C CA . VAL A 1 95 ? -1.012 -13.198 -9.675 1.00 97.94 95 VAL A CA 1
ATOM 761 C C . VAL A 1 95 ? -2.439 -13.376 -10.190 1.00 97.94 95 VAL A C 1
ATOM 763 O O . VAL A 1 95 ? -2.881 -12.560 -10.994 1.00 97.94 95 VAL A O 1
ATOM 766 N N . GLN A 1 96 ? -3.189 -14.364 -9.690 1.00 97.19 96 GLN A N 1
ATOM 767 C CA . GLN A 1 96 ? -4.599 -14.543 -10.064 1.00 97.19 96 GLN A CA 1
ATOM 768 C C . GLN A 1 96 ? -5.432 -13.291 -9.782 1.00 97.19 96 GLN A C 1
ATOM 770 O O . GLN A 1 96 ? -6.224 -12.883 -10.625 1.00 97.19 96 GLN A O 1
ATOM 775 N N . GLN A 1 97 ? -5.229 -12.671 -8.619 1.00 92.81 97 GLN A N 1
ATOM 776 C CA . GLN A 1 97 ? -5.919 -11.441 -8.227 1.00 92.81 97 GLN A CA 1
ATOM 777 C C . GLN A 1 97 ? -5.542 -10.256 -9.113 1.00 92.81 97 GLN A C 1
ATOM 779 O O . GLN A 1 97 ? -6.410 -9.524 -9.580 1.00 92.81 97 GLN A O 1
ATOM 784 N N . ALA A 1 98 ? -4.250 -10.090 -9.394 1.00 97.00 98 ALA A N 1
ATOM 785 C CA . ALA A 1 98 ? -3.771 -8.981 -10.207 1.00 97.00 98 ALA A CA 1
ATOM 786 C C . ALA A 1 98 ? -4.214 -9.080 -11.675 1.00 97.00 98 ALA A C 1
ATOM 788 O O . ALA A 1 98 ? -4.433 -8.060 -12.329 1.00 97.00 98 ALA A O 1
ATOM 789 N N . VAL A 1 99 ? -4.350 -10.305 -12.195 1.00 97.25 99 VAL A N 1
ATOM 790 C CA . VAL A 1 99 ? -4.913 -10.553 -13.529 1.00 97.25 99 VAL A CA 1
ATOM 791 C C . VAL A 1 99 ? -6.430 -10.365 -13.524 1.00 97.25 99 VAL A C 1
ATOM 793 O O . VAL A 1 99 ? -6.952 -9.775 -14.464 1.00 97.25 99 VAL A O 1
ATOM 796 N N . ALA A 1 100 ? -7.132 -10.808 -12.474 1.00 93.81 100 ALA A N 1
ATOM 797 C CA . ALA A 1 100 ? -8.579 -10.625 -12.342 1.00 93.81 100 ALA A CA 1
ATOM 798 C C . ALA A 1 100 ? -8.977 -9.141 -12.338 1.00 93.81 100 ALA A C 1
ATOM 800 O O . ALA A 1 100 ? -9.926 -8.761 -13.017 1.00 93.81 100 ALA A O 1
ATOM 801 N N . ASP A 1 101 ? -8.221 -8.303 -11.624 1.00 94.25 101 ASP A N 1
ATOM 802 C CA . ASP A 1 101 ? -8.434 -6.850 -11.583 1.00 94.25 101 ASP A CA 1
ATOM 803 C C . ASP A 1 101 ? -7.913 -6.134 -12.851 1.00 94.25 101 ASP A C 1
ATOM 805 O O . ASP A 1 101 ? -8.238 -4.981 -13.107 1.00 94.25 101 ASP A O 1
ATOM 809 N N . GLY A 1 102 ? -7.135 -6.818 -13.698 1.00 95.19 102 GLY A N 1
ATOM 810 C CA . GLY A 1 102 ? -6.747 -6.334 -15.028 1.00 95.19 102 GLY A CA 1
ATOM 811 C C . GLY A 1 102 ? -5.586 -5.334 -15.057 1.00 95.19 102 GLY A C 1
ATOM 812 O O . GLY A 1 102 ? -5.140 -4.935 -16.139 1.00 95.19 102 GLY A O 1
ATOM 813 N N . TYR A 1 103 ? -5.023 -4.955 -13.906 1.00 96.06 103 TYR A N 1
ATOM 814 C CA . TYR A 1 103 ? -3.906 -4.003 -13.857 1.00 96.06 103 TYR A CA 1
ATOM 815 C C . TYR A 1 103 ? -2.551 -4.620 -14.255 1.00 96.06 103 TYR A C 1
ATOM 817 O O . TYR A 1 103 ? -1.564 -3.905 -14.491 1.00 96.06 103 TYR A O 1
ATOM 825 N N . ILE A 1 104 ? -2.502 -5.949 -14.387 1.00 94.88 104 ILE A N 1
ATOM 826 C CA . ILE A 1 104 ? -1.328 -6.725 -14.780 1.00 94.88 104 ILE A CA 1
ATOM 827 C C . ILE A 1 104 ? -1.653 -7.696 -15.914 1.00 94.88 104 ILE A C 1
ATOM 829 O O . ILE A 1 104 ? -2.686 -8.348 -15.931 1.00 94.88 104 ILE A O 1
ATOM 833 N N . ASN A 1 105 ? -0.688 -7.851 -16.823 1.00 91.00 105 ASN A N 1
ATOM 834 C CA . ASN A 1 105 ? -0.658 -8.904 -17.833 1.00 91.00 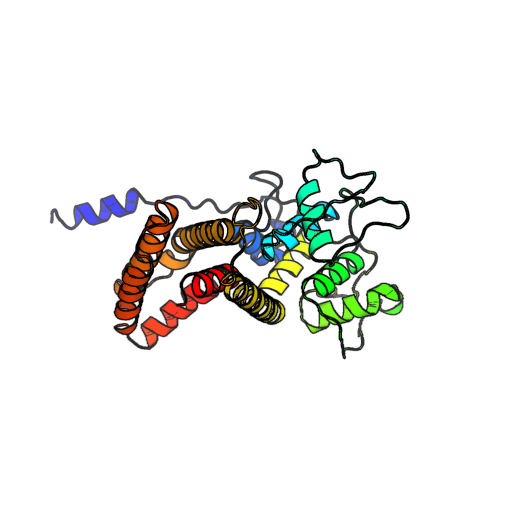105 ASN A CA 1
ATOM 835 C C . ASN A 1 105 ? 0.681 -9.654 -17.778 1.00 91.00 105 ASN A C 1
ATOM 837 O O . ASN A 1 105 ? 1.677 -9.123 -17.267 1.00 91.00 105 ASN A O 1
ATOM 841 N N . GLY A 1 106 ? 0.710 -10.870 -18.322 1.00 91.38 106 GLY A N 1
ATOM 842 C CA . GLY A 1 106 ? 1.956 -11.586 -18.595 1.00 91.38 106 GLY A CA 1
ATOM 843 C C . GLY A 1 106 ? 2.685 -11.056 -19.827 1.00 91.38 106 GLY A C 1
ATOM 844 O O . GLY A 1 106 ? 2.266 -10.099 -20.483 1.00 91.38 106 GLY A O 1
ATOM 845 N N . PHE A 1 107 ? 3.799 -11.696 -20.137 1.00 93.56 107 PHE A N 1
ATOM 846 C CA . PHE A 1 107 ? 4.597 -11.430 -21.320 1.00 93.56 107 PHE A CA 1
ATOM 847 C C . PHE A 1 107 ? 4.107 -12.274 -22.512 1.00 93.56 107 PHE A C 1
ATOM 849 O O . PHE A 1 107 ? 3.499 -13.328 -22.318 1.00 93.56 107 PHE A O 1
ATOM 856 N N . PRO A 1 108 ? 4.392 -11.856 -23.763 1.00 94.00 108 PRO A N 1
ATOM 857 C CA . PRO A 1 108 ? 3.971 -12.594 -24.961 1.00 94.00 108 PRO A CA 1
ATOM 858 C C . PRO A 1 108 ? 4.522 -14.024 -25.072 1.00 94.00 108 PRO A C 1
ATOM 860 O O . PRO A 1 108 ? 4.031 -14.806 -25.877 1.00 94.00 108 PRO A O 1
ATOM 863 N N . ASP A 1 109 ? 5.556 -14.353 -24.296 1.00 96.25 109 ASP A N 1
ATOM 864 C CA . ASP A 1 109 ? 6.160 -15.686 -24.214 1.00 96.25 109 ASP A CA 1
ATOM 865 C C . ASP A 1 109 ? 5.431 -16.626 -23.233 1.00 96.25 109 ASP A C 1
ATOM 867 O O . ASP A 1 109 ? 5.897 -17.738 -23.000 1.00 96.25 109 ASP A O 1
ATOM 871 N N . GLY A 1 110 ? 4.303 -16.192 -22.661 1.00 96.19 110 GLY A N 1
ATOM 872 C CA . GLY A 1 110 ? 3.517 -16.971 -21.703 1.00 96.19 110 GLY A CA 1
ATOM 873 C C . GLY A 1 110 ? 4.062 -16.940 -20.273 1.00 96.19 110 GLY A C 1
ATOM 874 O O . GLY A 1 110 ? 3.603 -17.712 -19.438 1.00 96.19 110 GLY A O 1
ATOM 875 N N . THR A 1 111 ? 5.030 -16.070 -19.969 1.00 97.88 111 THR A N 1
ATOM 876 C CA . THR A 1 111 ? 5.604 -15.931 -18.619 1.00 97.88 111 THR A CA 1
ATOM 877 C C . THR A 1 111 ? 5.016 -14.750 -17.850 1.00 97.88 111 THR A C 1
ATOM 879 O O . THR A 1 111 ? 4.563 -13.763 -18.433 1.00 97.88 111 THR A O 1
ATOM 882 N N . PHE A 1 112 ? 5.056 -14.816 -16.524 1.00 97.88 112 PHE A N 1
ATOM 883 C CA . PHE A 1 112 ? 4.763 -13.711 -15.616 1.00 97.88 112 PHE A CA 1
ATOM 884 C C . PHE A 1 112 ? 6.031 -13.030 -15.096 1.00 97.88 112 PHE A C 1
ATOM 886 O O . PHE A 1 112 ? 6.058 -11.807 -14.940 1.00 97.88 112 PHE A O 1
ATOM 893 N N . ARG A 1 113 ? 7.083 -13.817 -14.856 1.00 97.88 113 ARG A N 1
ATOM 894 C CA . ARG A 1 113 ? 8.375 -13.446 -14.264 1.00 97.88 113 ARG A CA 1
ATOM 895 C C . ARG A 1 113 ? 8.235 -12.926 -12.829 1.00 97.88 113 ARG A C 1
ATOM 897 O O . ARG A 1 113 ? 8.568 -11.766 -12.575 1.00 97.88 113 ARG A O 1
ATOM 904 N N . PRO A 1 114 ? 7.740 -13.754 -11.884 1.00 97.75 114 PRO A N 1
ATOM 905 C CA . PRO A 1 114 ? 7.421 -13.311 -10.524 1.00 97.75 114 PRO A CA 1
ATOM 906 C C . PRO A 1 114 ? 8.641 -12.753 -9.785 1.00 97.75 114 PRO A C 1
ATOM 908 O O . PRO A 1 114 ? 8.560 -11.682 -9.189 1.00 97.75 114 PRO A O 1
ATOM 911 N N . GLU A 1 115 ? 9.786 -13.418 -9.917 1.00 97.62 115 GLU A N 1
ATOM 912 C CA . GLU A 1 115 ? 11.032 -13.073 -9.221 1.00 97.62 115 GLU A CA 1
ATOM 913 C C . GLU A 1 115 ? 11.874 -12.015 -9.958 1.00 97.62 115 GLU A C 1
ATOM 915 O O . GLU A 1 115 ? 12.945 -11.620 -9.496 1.00 97.62 115 GLU A O 1
ATOM 920 N N . ALA A 1 116 ? 11.426 -11.541 -11.127 1.00 97.94 116 ALA A N 1
ATOM 921 C CA . ALA A 1 116 ? 12.165 -10.531 -11.873 1.00 97.94 116 ALA A CA 1
ATOM 922 C C . ALA A 1 116 ? 12.027 -9.154 -11.201 1.00 97.94 116 ALA A C 1
ATOM 924 O O . ALA A 1 116 ? 10.898 -8.712 -10.950 1.00 97.94 116 ALA A O 1
ATOM 925 N N . PRO A 1 117 ? 13.142 -8.436 -10.961 1.00 98.31 117 PRO A N 1
ATOM 926 C CA . PRO A 1 117 ? 13.094 -7.048 -10.532 1.00 98.31 117 PRO A CA 1
ATOM 927 C C . PRO A 1 117 ? 12.337 -6.176 -11.532 1.00 98.31 117 PRO A C 1
ATOM 929 O O . PRO A 1 117 ? 12.474 -6.352 -12.746 1.00 98.31 117 PRO A O 1
ATOM 932 N N . ILE A 1 118 ? 11.572 -5.211 -11.028 1.00 98.25 118 ILE A N 1
ATOM 933 C CA . ILE A 1 118 ? 10.815 -4.283 -11.870 1.00 98.25 118 ILE A CA 1
ATOM 934 C C . ILE A 1 118 ? 11.443 -2.893 -11.911 1.00 98.25 118 ILE A C 1
ATOM 936 O O . ILE A 1 118 ? 12.053 -2.402 -10.960 1.00 98.25 118 ILE A O 1
ATOM 940 N N . THR A 1 119 ? 11.265 -2.242 -13.052 1.00 98.56 119 THR A N 1
ATOM 941 C CA . THR A 1 119 ? 11.680 -0.858 -13.281 1.00 98.56 119 THR A CA 1
ATOM 942 C C . THR A 1 119 ? 10.702 0.130 -12.651 1.00 98.56 119 THR A C 1
ATOM 944 O O . THR A 1 119 ? 9.519 -0.168 -12.448 1.00 98.56 119 THR A O 1
ATOM 947 N N . ARG A 1 120 ? 11.168 1.356 -12.411 1.00 98.50 120 ARG A N 1
ATOM 948 C CA . ARG A 1 120 ? 10.325 2.471 -11.958 1.00 98.50 120 ARG A CA 1
ATOM 949 C C . ARG A 1 120 ? 9.194 2.774 -12.943 1.00 98.50 120 ARG A C 1
ATOM 951 O O . ARG A 1 120 ? 8.081 3.057 -12.511 1.00 98.50 120 ARG A O 1
ATOM 958 N N . ALA A 1 121 ? 9.441 2.657 -14.250 1.00 98.31 121 ALA A N 1
ATOM 959 C CA . ALA A 1 121 ? 8.409 2.790 -15.279 1.00 98.31 121 ALA A CA 1
ATOM 960 C C . ALA A 1 121 ? 7.331 1.701 -15.192 1.00 98.31 121 ALA A C 1
ATOM 962 O O . ALA A 1 121 ? 6.140 1.994 -15.310 1.00 98.31 121 ALA A O 1
ATOM 963 N N . GLN A 1 122 ? 7.730 0.444 -14.975 1.00 98.19 122 GLN A N 1
ATOM 964 C CA . GLN A 1 122 ? 6.776 -0.650 -14.795 1.00 98.19 122 GLN A CA 1
ATOM 965 C C . GLN A 1 122 ? 5.932 -0.435 -13.543 1.00 98.19 122 GLN A C 1
ATOM 967 O O . GLN A 1 122 ? 4.718 -0.588 -13.622 1.00 98.19 122 GLN A O 1
ATOM 972 N N . PHE A 1 123 ? 6.543 -0.027 -12.429 1.00 98.62 123 PHE A N 1
ATOM 973 C CA . PHE A 1 123 ? 5.817 0.256 -11.193 1.00 98.62 123 PHE A CA 1
ATOM 974 C C . PHE A 1 123 ? 4.817 1.411 -11.352 1.00 98.62 123 PHE A C 1
ATOM 976 O O . PHE A 1 123 ? 3.655 1.258 -10.984 1.00 98.62 123 PHE A O 1
ATOM 983 N N . ALA A 1 124 ? 5.214 2.514 -11.997 1.00 98.25 124 ALA A N 1
ATOM 984 C CA . ALA A 1 124 ? 4.310 3.621 -12.331 1.00 98.25 124 ALA A CA 1
ATOM 985 C C . ALA A 1 124 ? 3.094 3.144 -13.144 1.00 98.25 124 ALA A C 1
ATOM 987 O O . ALA A 1 124 ? 1.958 3.529 -12.879 1.00 98.25 124 ALA A O 1
ATOM 988 N N . ALA A 1 125 ? 3.321 2.255 -14.114 1.00 97.62 125 ALA A N 1
ATOM 989 C CA . ALA A 1 125 ? 2.250 1.681 -14.920 1.00 97.62 125 ALA A CA 1
ATOM 990 C C . ALA A 1 125 ? 1.350 0.710 -14.141 1.00 97.62 125 ALA A C 1
ATOM 992 O O . ALA A 1 125 ? 0.190 0.561 -14.508 1.00 97.62 125 ALA A O 1
ATOM 993 N N . MET A 1 126 ? 1.850 0.044 -13.095 1.00 98.31 126 MET A N 1
ATOM 994 C CA . MET A 1 126 ? 1.004 -0.754 -12.197 1.00 98.31 126 MET A CA 1
ATOM 995 C C . MET A 1 126 ? 0.084 0.148 -11.379 1.00 98.31 126 MET A C 1
ATOM 997 O O . MET A 1 126 ? -1.116 -0.098 -11.349 1.00 98.31 126 MET A O 1
ATOM 1001 N N . LEU A 1 127 ? 0.634 1.207 -10.772 1.00 97.81 127 LEU A N 1
ATOM 1002 C CA . LEU A 1 127 ? -0.142 2.153 -9.967 1.00 97.81 127 LEU A CA 1
ATOM 1003 C C . LEU A 1 127 ? -1.218 2.848 -10.800 1.00 97.81 127 LEU A C 1
ATOM 1005 O O . LEU A 1 127 ? -2.374 2.873 -10.408 1.00 97.81 127 LEU A O 1
ATOM 1009 N N . ALA A 1 128 ? -0.860 3.371 -11.972 1.00 96.62 128 ALA A N 1
ATOM 1010 C CA . ALA A 1 128 ? -1.836 4.033 -12.827 1.00 96.62 128 ALA A CA 1
ATOM 1011 C C . ALA A 1 128 ? -2.986 3.096 -13.233 1.00 96.62 128 ALA A C 1
ATOM 1013 O O . ALA A 1 128 ? -4.130 3.521 -13.242 1.00 96.62 128 ALA A O 1
ATOM 1014 N N . ARG A 1 129 ? -2.704 1.820 -13.525 1.00 96.56 129 ARG A N 1
ATOM 1015 C CA . ARG A 1 129 ? -3.743 0.867 -13.941 1.00 96.56 129 ARG A CA 1
ATOM 1016 C C . ARG A 1 129 ? -4.635 0.398 -12.797 1.00 96.56 129 ARG A C 1
ATOM 1018 O O . ARG A 1 129 ? -5.837 0.338 -12.992 1.00 96.56 129 ARG A O 1
ATOM 1025 N N . VAL A 1 130 ? -4.073 0.069 -11.631 1.00 95.62 130 VAL A N 1
ATOM 1026 C CA . VAL A 1 130 ? -4.880 -0.455 -10.508 1.00 95.62 130 VAL A CA 1
ATOM 1027 C C . VAL A 1 130 ? -5.855 0.594 -9.968 1.00 95.62 130 VAL A C 1
ATOM 1029 O O . VAL A 1 130 ? -6.908 0.251 -9.449 1.00 95.62 130 VAL A O 1
ATOM 1032 N N . TYR A 1 131 ? -5.527 1.877 -10.133 1.00 93.56 131 TYR A N 1
ATOM 1033 C CA . TYR A 1 131 ? -6.392 2.993 -9.750 1.00 93.56 131 TYR A CA 1
ATOM 1034 C C . TYR A 1 131 ? -7.139 3.625 -10.932 1.00 93.56 131 TYR A C 1
ATOM 1036 O O . TYR A 1 131 ? -7.657 4.727 -10.782 1.00 93.56 131 TYR A O 1
ATOM 1044 N N . ASP A 1 132 ? -7.165 2.951 -12.088 1.00 92.19 132 ASP A N 1
ATOM 1045 C CA . ASP A 1 132 ? -7.869 3.380 -13.305 1.00 92.19 132 ASP A CA 1
ATOM 1046 C C . ASP A 1 132 ? -7.599 4.846 -13.704 1.00 92.19 132 ASP A C 1
ATOM 1048 O O . ASP A 1 132 ? -8.479 5.631 -14.053 1.00 92.19 132 ASP A O 1
ATOM 1052 N N . LEU A 1 133 ? -6.334 5.250 -13.596 1.00 92.19 133 LEU A N 1
ATOM 1053 C CA . LEU A 1 133 ? -5.881 6.582 -13.961 1.00 92.19 133 LEU A CA 1
ATOM 1054 C C . LEU A 1 133 ? -5.514 6.583 -15.445 1.00 92.19 133 LEU A C 1
ATOM 1056 O O . LEU A 1 133 ? -4.482 6.030 -15.847 1.00 92.19 133 LEU A O 1
ATOM 1060 N N . GLU A 1 134 ? -6.360 7.207 -16.261 1.00 84.00 134 GLU A N 1
ATOM 1061 C CA . GLU A 1 134 ? -6.239 7.146 -17.723 1.00 84.00 134 GLU A CA 1
ATOM 1062 C C . GLU A 1 134 ? -5.669 8.417 -18.361 1.00 84.00 134 GLU A C 1
ATOM 1064 O O . GLU A 1 134 ? -5.018 8.352 -19.410 1.00 84.00 134 GLU A O 1
ATOM 1069 N N . GLU A 1 135 ? -5.863 9.571 -17.724 1.00 82.25 135 GLU A N 1
ATOM 1070 C CA . GLU A 1 135 ? -5.511 10.869 -18.289 1.00 82.25 135 GLU A CA 1
ATOM 1071 C C . GLU A 1 135 ? -4.440 11.579 -17.465 1.00 82.25 135 GLU A C 1
ATOM 1073 O O . GLU A 1 135 ? -4.435 11.552 -16.238 1.00 82.25 135 GLU A O 1
ATOM 1078 N N . SER A 1 136 ? -3.528 12.251 -18.165 1.00 78.44 136 SER A N 1
ATOM 1079 C CA . SER A 1 136 ? -2.655 13.256 -17.572 1.00 78.44 136 SER A CA 1
ATOM 1080 C C . SER A 1 136 ? -2.598 14.459 -18.490 1.00 78.44 136 SER A C 1
ATOM 1082 O O . SER A 1 136 ? -2.413 14.331 -19.704 1.00 78.44 136 SER A O 1
ATOM 1084 N N . SER A 1 137 ? -2.745 15.636 -17.895 1.00 77.19 137 SER A N 1
ATOM 1085 C CA . SER A 1 137 ? -2.609 16.913 -18.600 1.00 77.19 137 SER A CA 1
ATOM 1086 C C . SER A 1 137 ? -1.193 17.493 -18.477 1.00 77.19 137 SER A C 1
ATOM 1088 O O . SER A 1 137 ? -0.859 18.505 -19.101 1.00 77.19 137 SER A O 1
ATOM 1090 N N . VAL A 1 138 ? -0.336 16.842 -17.684 1.00 80.00 138 VAL A N 1
ATOM 1091 C CA . VAL A 1 138 ? 0.975 17.352 -17.297 1.00 80.00 138 VAL A CA 1
ATOM 1092 C C . VAL A 1 138 ? 2.036 16.987 -18.328 1.00 80.00 138 VAL A C 1
ATOM 1094 O O . VAL A 1 138 ? 2.299 15.828 -18.643 1.00 80.00 138 VAL A O 1
ATOM 1097 N N . THR A 1 139 ? 2.735 18.012 -18.813 1.00 83.38 139 THR A N 1
ATOM 1098 C CA . THR A 1 139 ? 3.970 17.812 -19.572 1.00 83.38 139 THR A CA 1
ATOM 1099 C C . THR A 1 139 ? 5.112 17.498 -18.611 1.00 83.38 139 THR A C 1
ATOM 1101 O O . THR A 1 139 ? 5.408 18.289 -17.717 1.00 83.38 139 THR A O 1
ATOM 1104 N N . LEU A 1 140 ? 5.797 16.372 -18.823 1.00 85.56 140 LEU A N 1
ATOM 1105 C CA . LEU A 1 140 ? 6.962 15.988 -18.025 1.00 85.56 140 LEU A CA 1
ATOM 1106 C C . LEU A 1 140 ? 8.082 17.034 -18.138 1.00 85.56 140 LEU A C 1
ATOM 1108 O O . LEU A 1 140 ? 8.663 17.234 -19.207 1.00 85.56 140 LEU A O 1
ATOM 1112 N N . THR A 1 141 ? 8.439 17.644 -17.009 1.00 88.31 141 THR A N 1
ATOM 1113 C CA . THR A 1 141 ? 9.579 18.568 -16.876 1.00 88.31 141 THR A CA 1
ATOM 1114 C C . THR A 1 141 ? 10.831 17.857 -16.352 1.00 88.31 141 THR A C 1
ATOM 1116 O O . THR A 1 141 ? 11.574 18.411 -15.545 1.00 88.31 141 THR A O 1
ATOM 1119 N N . LEU A 1 142 ? 11.037 16.603 -16.766 1.00 93.00 142 LEU A N 1
ATOM 1120 C CA . LEU A 1 142 ? 12.162 15.767 -16.344 1.00 93.00 142 LEU A CA 1
ATOM 1121 C C . LEU A 1 142 ? 13.392 16.004 -17.226 1.00 93.00 142 LEU A C 1
ATOM 1123 O O . LEU A 1 142 ? 13.274 16.096 -18.451 1.00 93.00 142 LEU A O 1
ATOM 1127 N N . SER A 1 143 ? 14.575 16.019 -16.614 1.00 96.00 143 SER A N 1
ATOM 1128 C CA . SER A 1 143 ? 15.864 16.138 -17.312 1.00 96.00 143 SER A CA 1
ATOM 1129 C C . SER A 1 143 ? 16.151 14.940 -18.225 1.00 96.00 143 SER A C 1
ATOM 1131 O O . SER A 1 143 ? 16.825 15.081 -19.241 1.00 96.00 143 SER A O 1
ATOM 1133 N N . ASP A 1 144 ? 15.626 13.763 -17.883 1.00 96.31 144 ASP A N 1
ATOM 1134 C CA . ASP A 1 144 ? 15.762 12.502 -18.619 1.00 96.31 144 ASP A CA 1
ATOM 1135 C C . ASP A 1 144 ? 14.457 12.080 -19.316 1.00 96.31 144 ASP A C 1
ATOM 1137 O O . ASP A 1 144 ? 14.287 10.909 -19.653 1.00 96.31 144 ASP A O 1
ATOM 1141 N N . LYS A 1 145 ? 13.530 13.015 -19.571 1.00 94.31 145 LYS A N 1
ATOM 1142 C CA . LYS A 1 145 ? 12.239 12.724 -20.230 1.00 94.31 145 LYS A CA 1
ATOM 1143 C C . LYS A 1 145 ? 12.384 11.959 -21.553 1.00 94.31 145 LYS A C 1
ATOM 1145 O O . LYS A 1 145 ? 11.529 11.142 -21.884 1.00 94.31 145 LYS A O 1
ATOM 1150 N N . ASP A 1 146 ? 13.469 12.200 -22.289 1.00 94.75 146 ASP A N 1
ATOM 1151 C CA . ASP A 1 146 ? 13.735 11.562 -23.582 1.00 94.75 146 ASP A CA 1
ATOM 1152 C C . ASP A 1 146 ? 14.202 10.103 -23.425 1.00 94.75 146 ASP A C 1
ATOM 1154 O O . ASP A 1 146 ? 14.103 9.325 -24.371 1.00 94.75 146 ASP A O 1
ATOM 1158 N N . GLN A 1 147 ? 14.652 9.716 -22.226 1.00 96.12 147 GLN A N 1
ATOM 1159 C CA . GLN A 1 147 ? 14.979 8.334 -21.862 1.00 96.12 147 GLN A CA 1
ATOM 1160 C C . GLN A 1 147 ? 13.749 7.556 -21.384 1.00 96.12 147 GLN A C 1
ATOM 1162 O O . GLN A 1 147 ? 13.821 6.343 -21.250 1.00 96.12 147 GLN A O 1
ATOM 1167 N N . VAL A 1 148 ? 12.613 8.217 -21.124 1.00 96.06 148 VAL A N 1
ATOM 1168 C CA . VAL A 1 148 ? 11.370 7.528 -20.758 1.00 96.06 148 VAL A CA 1
ATOM 1169 C C . VAL A 1 148 ? 10.796 6.835 -22.000 1.00 96.06 148 VAL A C 1
ATOM 1171 O O . VAL A 1 148 ? 10.438 7.531 -22.965 1.00 96.06 148 VAL A O 1
ATOM 1174 N N . PRO A 1 149 ? 10.653 5.493 -21.989 1.00 95.44 149 PRO A N 1
ATOM 1175 C CA . PRO A 1 149 ? 10.066 4.761 -23.103 1.00 95.44 149 PRO A CA 1
ATOM 1176 C C . PRO A 1 149 ? 8.676 5.292 -23.444 1.00 95.44 149 PRO A C 1
ATOM 1178 O O . PRO A 1 149 ? 7.896 5.614 -22.548 1.00 95.44 149 PRO A O 1
ATOM 1181 N N . GLU A 1 150 ? 8.335 5.349 -24.731 1.00 94.50 150 GLU A N 1
ATOM 1182 C CA . GLU A 1 150 ? 7.068 5.932 -25.195 1.00 94.50 150 GLU A CA 1
ATOM 1183 C C . GLU A 1 150 ? 5.844 5.323 -24.495 1.00 94.50 150 GLU A C 1
ATOM 1185 O O . GLU A 1 150 ? 4.981 6.058 -24.018 1.00 94.50 150 GLU A O 1
ATOM 1190 N N . TRP A 1 151 ? 5.830 3.996 -24.324 1.00 94.31 151 TRP A N 1
ATOM 1191 C CA . TRP A 1 151 ? 4.763 3.275 -23.623 1.00 94.31 151 TRP A CA 1
ATOM 1192 C C . TRP A 1 151 ? 4.603 3.700 -22.154 1.00 94.31 151 TRP A C 1
ATOM 1194 O O . TRP A 1 151 ? 3.509 3.596 -21.601 1.00 94.31 151 TRP A O 1
ATOM 1204 N N . ALA A 1 152 ? 5.684 4.160 -21.515 1.00 95.44 152 ALA A N 1
ATOM 1205 C CA . ALA A 1 152 ? 5.732 4.513 -20.101 1.00 95.44 152 ALA A CA 1
ATOM 1206 C C . ALA A 1 152 ? 5.411 5.987 -19.838 1.00 95.44 152 ALA A C 1
ATOM 1208 O O . ALA A 1 152 ? 4.992 6.321 -18.730 1.00 95.44 152 ALA A O 1
ATOM 1209 N N . ARG A 1 153 ? 5.582 6.872 -20.833 1.00 93.62 153 ARG A N 1
ATOM 1210 C CA . ARG A 1 153 ? 5.480 8.335 -20.660 1.00 93.62 153 ARG A CA 1
ATOM 1211 C C . ARG A 1 153 ? 4.193 8.761 -19.967 1.00 93.62 153 ARG A C 1
ATOM 1213 O O . ARG A 1 153 ? 4.255 9.539 -19.020 1.00 93.62 153 ARG A O 1
ATOM 1220 N N . ARG A 1 154 ? 3.052 8.208 -20.396 1.00 93.81 154 ARG A N 1
ATOM 1221 C CA . ARG A 1 154 ? 1.749 8.531 -19.799 1.00 93.81 154 ARG A CA 1
ATOM 1222 C C . ARG A 1 154 ? 1.669 8.115 -18.333 1.00 93.81 154 ARG A C 1
ATOM 1224 O O . ARG A 1 154 ? 1.277 8.910 -17.498 1.00 93.81 154 ARG A O 1
ATOM 1231 N N . TYR A 1 155 ? 2.118 6.907 -18.000 1.00 96.12 155 TYR A N 1
ATOM 1232 C CA . TYR A 1 155 ? 2.020 6.389 -16.638 1.00 96.12 155 TYR A CA 1
ATOM 1233 C C . TYR A 1 155 ? 2.964 7.111 -15.679 1.00 96.12 155 TYR A C 1
ATOM 1235 O O . TYR A 1 155 ? 2.617 7.332 -14.521 1.00 96.12 155 TYR A O 1
ATOM 1243 N N . VAL A 1 156 ? 4.142 7.512 -16.168 1.00 96.62 156 VAL A N 1
ATOM 1244 C CA . VAL A 1 156 ? 5.075 8.351 -15.410 1.00 96.62 156 VAL A CA 1
ATOM 1245 C C . VAL A 1 156 ? 4.452 9.723 -15.150 1.00 96.62 156 VAL A C 1
ATOM 1247 O O . VAL A 1 156 ? 4.484 10.181 -14.012 1.00 96.62 156 VAL A O 1
ATOM 1250 N N . ALA A 1 157 ? 3.839 10.347 -16.162 1.00 95.12 157 ALA A N 1
ATOM 1251 C CA . ALA A 1 157 ? 3.163 11.637 -16.013 1.00 95.12 157 ALA A CA 1
ATOM 1252 C C . ALA A 1 157 ? 2.010 11.572 -15.004 1.00 95.12 157 ALA A C 1
ATOM 1254 O O . ALA A 1 157 ? 2.018 12.335 -14.043 1.00 95.12 157 ALA A O 1
ATOM 1255 N N . ILE A 1 158 ? 1.116 10.591 -15.144 1.00 94.75 158 ILE A N 1
ATOM 1256 C CA . ILE A 1 158 ? 0.007 10.326 -14.214 1.00 94.75 158 ILE A CA 1
ATOM 1257 C C . ILE A 1 158 ? 0.521 10.132 -12.784 1.00 94.75 158 ILE A C 1
ATOM 1259 O O . ILE A 1 158 ? 0.081 10.804 -11.853 1.00 94.75 158 ILE A O 1
ATOM 1263 N N . SER A 1 159 ? 1.504 9.247 -12.600 1.00 95.69 159 SER A N 1
ATOM 1264 C CA . SER A 1 159 ? 2.041 8.956 -11.266 1.00 95.69 159 SER A CA 1
ATOM 1265 C C . SER A 1 159 ? 2.678 10.186 -10.616 1.00 95.69 159 SER A C 1
ATOM 1267 O O . SER A 1 159 ? 2.644 10.308 -9.393 1.00 95.69 159 SER A O 1
ATOM 1269 N N . MET A 1 160 ? 3.261 11.093 -11.405 1.00 93.94 160 MET A N 1
ATOM 1270 C CA . MET A 1 160 ? 3.826 12.347 -10.905 1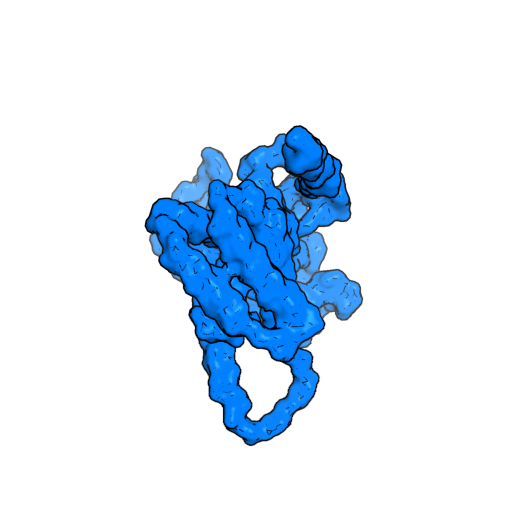.00 93.94 160 MET A CA 1
ATOM 1271 C C . MET A 1 160 ? 2.755 13.411 -10.632 1.00 93.94 160 MET A C 1
ATOM 1273 O O . MET A 1 160 ? 2.836 14.081 -9.605 1.00 93.94 160 MET A O 1
ATOM 1277 N N . GLU A 1 161 ? 1.759 13.558 -11.510 1.00 93.06 161 GLU A N 1
ATOM 1278 C CA . GLU A 1 161 ? 0.641 14.507 -11.377 1.00 93.06 161 GLU A CA 1
ATOM 1279 C C . GLU A 1 161 ? -0.167 14.244 -10.105 1.00 93.06 161 GLU A C 1
ATOM 1281 O O . GLU A 1 161 ? -0.415 15.162 -9.325 1.00 93.06 161 GLU A O 1
ATOM 1286 N N . HIS A 1 162 ? -0.475 12.976 -9.836 1.00 91.62 162 HIS A N 1
ATOM 1287 C CA . HIS A 1 162 ? -1.193 12.557 -8.631 1.00 91.62 162 HIS A CA 1
ATOM 1288 C C . HIS A 1 162 ? -0.288 12.408 -7.396 1.00 91.62 162 HIS A C 1
ATOM 1290 O O . HIS A 1 162 ? -0.745 11.995 -6.332 1.00 91.62 162 HIS A O 1
ATOM 1296 N N . GLY A 1 163 ? 1.007 12.724 -7.515 1.00 92.81 163 GLY A N 1
ATOM 1297 C CA . GLY A 1 163 ? 1.959 12.660 -6.405 1.00 92.81 163 GLY A CA 1
ATOM 1298 C C . GLY A 1 163 ? 2.255 11.246 -5.890 1.00 92.81 163 GLY A C 1
ATOM 1299 O O . GLY A 1 163 ? 2.856 11.110 -4.823 1.00 92.81 163 GLY A O 1
ATOM 1300 N N . LEU A 1 164 ? 1.878 10.203 -6.636 1.00 95.50 164 LEU A N 1
ATOM 1301 C CA . LEU A 1 164 ? 2.105 8.799 -6.279 1.00 95.50 164 LEU A CA 1
ATOM 1302 C C . LEU A 1 164 ? 3.602 8.476 -6.312 1.00 95.50 164 LEU A C 1
ATOM 1304 O O . LEU A 1 164 ? 4.149 7.866 -5.395 1.00 95.50 164 LEU A O 1
ATOM 1308 N N . MET A 1 165 ? 4.299 8.958 -7.343 1.00 97.06 165 MET A N 1
ATOM 1309 C CA . MET A 1 165 ? 5.747 8.834 -7.494 1.00 97.06 165 MET A CA 1
ATOM 1310 C C . MET A 1 165 ? 6.400 10.201 -7.681 1.00 97.06 165 MET A C 1
ATOM 1312 O O . MET A 1 165 ? 5.811 11.133 -8.219 1.00 97.06 165 MET A O 1
ATOM 1316 N N . LYS A 1 166 ? 7.665 10.308 -7.267 1.00 92.94 166 LYS A N 1
ATOM 1317 C CA . LYS A 1 166 ? 8.483 11.516 -7.428 1.00 92.94 166 LYS A CA 1
ATOM 1318 C C . LYS A 1 166 ? 9.754 11.201 -8.213 1.00 92.94 166 LYS A C 1
ATOM 1320 O O . LYS A 1 166 ? 10.268 10.080 -8.153 1.00 92.94 166 LYS A O 1
ATOM 1325 N N . GLY A 1 167 ? 10.244 12.201 -8.944 1.00 91.38 167 GLY A N 1
ATOM 1326 C CA . GLY A 1 167 ? 11.590 12.190 -9.512 1.00 91.38 167 GLY A CA 1
ATOM 1327 C C . GLY A 1 167 ? 12.662 12.397 -8.438 1.00 91.38 167 GLY A C 1
ATOM 1328 O O . GLY A 1 167 ? 12.364 12.723 -7.287 1.00 91.38 167 GLY A O 1
ATOM 1329 N N . TYR A 1 168 ? 13.914 12.211 -8.828 1.00 93.56 168 TYR A N 1
ATOM 1330 C CA . TYR A 1 168 ? 15.080 12.472 -7.997 1.00 93.56 168 TYR A CA 1
ATOM 1331 C C . TYR A 1 168 ? 15.393 13.972 -7.943 1.00 93.56 168 TYR A C 1
ATOM 1333 O O . TYR A 1 168 ? 14.934 14.771 -8.760 1.00 93.56 168 TYR A O 1
ATOM 1341 N N . THR A 1 169 ? 16.210 14.363 -6.966 1.00 93.25 169 THR A N 1
ATOM 1342 C CA . THR A 1 169 ? 16.602 15.763 -6.731 1.00 93.25 169 THR A CA 1
ATOM 1343 C C . THR A 1 169 ? 17.419 16.376 -7.871 1.00 93.25 169 THR A C 1
ATOM 1345 O O . THR A 1 169 ? 17.483 17.596 -7.980 1.00 93.25 169 THR A O 1
ATOM 1348 N N . ASP A 1 170 ? 18.010 15.550 -8.736 1.00 95.31 170 ASP A N 1
ATOM 1349 C CA . ASP A 1 170 ? 18.708 15.956 -9.963 1.00 95.31 170 ASP A CA 1
ATOM 1350 C C . ASP A 1 170 ? 17.756 16.217 -11.153 1.00 95.31 170 ASP A C 1
ATOM 1352 O O . ASP A 1 170 ? 18.201 16.500 -12.268 1.00 95.31 170 ASP A O 1
ATOM 1356 N N . GLY A 1 171 ? 16.441 16.126 -10.930 1.00 94.00 171 GLY A N 1
ATOM 1357 C CA . GLY A 1 171 ? 15.412 16.336 -11.946 1.00 94.00 171 GLY A CA 1
ATOM 1358 C C . GLY A 1 171 ? 15.175 15.132 -12.860 1.00 94.00 171 GLY A C 1
ATOM 1359 O O . GLY A 1 171 ? 14.447 15.265 -13.843 1.00 94.00 171 GLY A O 1
ATOM 1360 N N . THR A 1 172 ? 15.773 13.973 -12.572 1.00 97.25 172 THR A N 1
ATOM 1361 C CA . THR A 1 172 ? 15.565 12.736 -13.344 1.00 97.25 172 THR A CA 1
ATOM 1362 C C . THR A 1 172 ? 14.439 11.875 -12.772 1.00 97.25 172 THR A C 1
ATOM 1364 O O . THR A 1 172 ? 14.119 11.958 -11.586 1.00 97.25 172 THR A O 1
ATOM 1367 N N . PHE A 1 173 ? 13.838 11.009 -13.588 1.00 97.38 173 PHE A N 1
ATOM 1368 C CA . PHE A 1 173 ? 12.920 9.964 -13.118 1.00 97.38 173 PHE A CA 1
ATOM 1369 C C . PHE A 1 173 ? 13.562 8.576 -13.085 1.00 97.38 173 PHE A C 1
ATOM 1371 O O . PHE A 1 173 ? 13.161 7.756 -12.259 1.00 97.38 173 PHE A O 1
ATOM 1378 N N . ARG A 1 174 ? 14.563 8.322 -13.936 1.00 97.69 174 ARG A N 1
ATOM 1379 C CA . ARG A 1 174 ? 15.291 7.049 -14.082 1.00 97.69 174 ARG A CA 1
ATOM 1380 C C . ARG A 1 174 ? 14.348 5.888 -14.395 1.00 97.69 174 ARG A C 1
ATOM 1382 O O . ARG A 1 174 ? 14.274 4.913 -13.655 1.00 97.69 174 ARG A O 1
ATOM 1389 N N . SER A 1 175 ? 13.599 6.030 -15.487 1.00 97.56 175 SER A N 1
ATOM 1390 C CA . SER A 1 175 ? 12.506 5.126 -15.885 1.00 97.56 175 SER A CA 1
ATOM 1391 C C . SER A 1 175 ? 12.911 3.648 -15.992 1.00 97.56 175 SER A C 1
ATOM 1393 O O . SER A 1 175 ? 12.176 2.800 -15.491 1.00 97.56 175 SER A O 1
ATOM 1395 N N . ASP A 1 176 ? 14.089 3.362 -16.553 1.00 97.25 176 ASP A N 1
ATOM 1396 C CA . ASP A 1 176 ? 14.656 2.009 -16.679 1.00 97.25 176 ASP A CA 1
ATOM 1397 C C . ASP A 1 176 ? 15.384 1.525 -15.412 1.00 97.25 176 ASP A C 1
ATOM 1399 O O . ASP A 1 176 ? 15.759 0.356 -15.305 1.00 97.25 176 ASP A O 1
ATOM 1403 N N . GLY A 1 177 ? 15.594 2.408 -14.432 1.00 97.81 177 GLY A N 1
ATOM 1404 C CA . GLY A 1 177 ? 16.171 2.043 -13.143 1.00 97.81 177 GLY A CA 1
ATOM 1405 C C . GLY A 1 177 ? 15.241 1.107 -12.375 1.00 97.81 177 GLY A C 1
ATOM 1406 O O . GLY A 1 177 ? 14.021 1.288 -12.384 1.00 97.81 177 GLY A O 1
ATOM 1407 N N . LEU A 1 178 ? 15.813 0.110 -11.695 1.00 98.50 178 LEU A N 1
ATOM 1408 C CA . LEU A 1 178 ? 15.052 -0.768 -10.808 1.00 98.50 178 LEU A CA 1
ATOM 1409 C C . LEU A 1 178 ? 14.490 0.036 -9.638 1.00 98.50 178 LEU A C 1
ATOM 1411 O O . LEU A 1 178 ? 15.207 0.839 -9.039 1.00 98.50 178 LEU A O 1
ATOM 1415 N N . ILE A 1 179 ? 13.221 -0.190 -9.307 1.00 98.44 179 ILE A N 1
ATOM 1416 C CA . ILE A 1 179 ? 12.626 0.428 -8.125 1.00 98.44 179 ILE A CA 1
ATOM 1417 C C . ILE A 1 179 ? 13.083 -0.331 -6.881 1.00 98.44 179 ILE A C 1
ATOM 1419 O O . ILE A 1 179 ? 12.969 -1.557 -6.801 1.00 98.44 179 ILE A O 1
ATOM 1423 N N . THR A 1 180 ? 13.621 0.391 -5.903 1.00 98.00 180 THR A N 1
ATOM 1424 C CA . THR A 1 180 ? 14.000 -0.220 -4.624 1.00 98.00 180 THR A CA 1
ATOM 1425 C C . THR A 1 180 ? 12.774 -0.454 -3.748 1.00 98.00 180 THR A C 1
ATOM 1427 O O . THR A 1 180 ? 11.730 0.181 -3.919 1.00 98.00 180 THR A O 1
ATOM 1430 N N . ARG A 1 181 ? 12.897 -1.336 -2.758 1.00 97.25 181 ARG A N 1
ATOM 1431 C CA . ARG A 1 181 ? 11.850 -1.607 -1.772 1.00 97.25 181 ARG A CA 1
ATOM 1432 C C . ARG A 1 181 ? 11.435 -0.351 -1.020 1.00 97.25 181 ARG A C 1
ATOM 1434 O O . ARG A 1 181 ? 10.239 -0.137 -0.843 1.00 97.25 181 ARG A O 1
ATOM 1441 N N . ALA A 1 182 ? 12.379 0.508 -0.640 1.00 97.12 182 ALA A N 1
ATOM 1442 C CA . ALA A 1 182 ? 12.069 1.795 -0.019 1.00 97.12 182 ALA A CA 1
ATOM 1443 C C . ALA A 1 182 ? 11.312 2.729 -0.973 1.00 97.12 182 ALA A C 1
ATOM 1445 O O . ALA A 1 182 ? 10.321 3.334 -0.573 1.00 97.12 182 ALA A O 1
ATOM 1446 N N . GLU A 1 183 ? 11.724 2.819 -2.240 1.00 98.38 183 GLU A N 1
ATOM 1447 C CA . GLU A 1 183 ? 11.045 3.665 -3.229 1.00 98.38 183 GLU A CA 1
ATOM 1448 C C . GLU A 1 183 ? 9.621 3.186 -3.527 1.00 98.38 183 GLU A C 1
ATOM 1450 O O . GLU A 1 183 ? 8.699 4.001 -3.552 1.00 98.38 183 GLU A O 1
ATOM 1455 N N . GLY A 1 184 ? 9.423 1.878 -3.707 1.00 98.25 184 GLY A N 1
ATOM 1456 C CA . GLY A 1 184 ? 8.095 1.301 -3.906 1.00 98.25 184 GLY A CA 1
ATOM 1457 C C . GLY A 1 184 ? 7.205 1.475 -2.678 1.00 98.25 184 GLY A C 1
ATOM 1458 O O . GLY A 1 184 ? 6.052 1.874 -2.810 1.00 98.25 184 GLY A O 1
ATOM 1459 N N . THR A 1 185 ? 7.755 1.281 -1.475 1.00 97.38 185 THR A N 1
ATOM 1460 C CA . THR A 1 185 ? 7.024 1.498 -0.214 1.00 97.38 185 THR A CA 1
ATOM 1461 C C . THR A 1 185 ? 6.611 2.956 -0.051 1.00 97.38 185 THR A C 1
ATOM 1463 O O . THR A 1 185 ? 5.461 3.233 0.279 1.00 97.38 185 THR A O 1
ATOM 1466 N N . GLN A 1 186 ? 7.508 3.900 -0.347 1.00 97.88 186 GLN A N 1
ATOM 1467 C CA . GLN A 1 186 ? 7.189 5.325 -0.327 1.00 97.88 186 GLN A CA 1
ATOM 1468 C C . GLN A 1 186 ? 6.100 5.679 -1.339 1.00 97.88 186 GLN A C 1
ATOM 1470 O O . GLN A 1 186 ? 5.209 6.462 -1.021 1.00 97.88 186 GLN A O 1
ATOM 1475 N N . ALA A 1 187 ? 6.161 5.124 -2.549 1.00 98.25 187 ALA A N 1
ATOM 1476 C CA . ALA A 1 187 ? 5.159 5.383 -3.573 1.00 98.25 187 ALA A CA 1
ATOM 1477 C C . ALA A 1 187 ? 3.776 4.852 -3.166 1.00 98.25 187 ALA A C 1
ATOM 1479 O O . ALA A 1 187 ? 2.787 5.568 -3.278 1.00 98.25 187 ALA A O 1
ATOM 1480 N N . LEU A 1 188 ? 3.707 3.644 -2.607 1.00 96.62 188 LEU A N 1
ATOM 1481 C CA . LEU A 1 188 ? 2.463 3.070 -2.088 1.00 96.62 188 LEU A CA 1
ATOM 1482 C C . LEU A 1 188 ? 1.925 3.844 -0.881 1.00 96.62 188 LEU A C 1
ATOM 1484 O O . LEU A 1 188 ? 0.729 4.098 -0.792 1.00 96.62 188 LEU A O 1
ATOM 1488 N N . TYR A 1 189 ? 2.797 4.303 0.011 1.00 94.19 189 TYR A N 1
ATOM 1489 C CA . TYR A 1 189 ? 2.402 5.197 1.095 1.00 94.19 189 TYR A CA 1
ATOM 1490 C C . TYR A 1 189 ? 1.833 6.528 0.574 1.00 94.19 189 TYR A C 1
ATOM 1492 O O . TYR A 1 189 ? 0.824 7.011 1.088 1.00 94.19 189 TYR A O 1
ATOM 1500 N N . ASN A 1 190 ? 2.423 7.103 -0.482 1.00 94.31 190 ASN A N 1
ATOM 1501 C CA . ASN A 1 190 ? 1.864 8.295 -1.124 1.00 94.31 190 ASN A CA 1
ATOM 1502 C C . ASN A 1 190 ? 0.471 8.019 -1.697 1.00 94.31 190 ASN A C 1
ATOM 1504 O O . ASN A 1 190 ? -0.385 8.895 -1.611 1.00 94.31 190 ASN A O 1
ATOM 1508 N N . VAL A 1 191 ? 0.233 6.817 -2.239 1.00 93.44 191 VAL A N 1
ATOM 1509 C CA . VAL A 1 191 ? -1.102 6.420 -2.697 1.00 93.44 191 VAL A CA 1
ATOM 1510 C C . VAL A 1 191 ? -2.100 6.476 -1.548 1.00 93.44 191 VAL A C 1
ATOM 1512 O O . VAL A 1 191 ? -3.101 7.170 -1.682 1.00 93.44 191 VAL A O 1
ATOM 1515 N N . VAL A 1 192 ? -1.813 5.838 -0.407 1.00 86.25 192 VAL A N 1
ATOM 1516 C CA . VAL A 1 192 ? -2.728 5.836 0.755 1.00 86.25 192 VAL A CA 1
ATOM 1517 C C . VAL A 1 192 ? -3.090 7.256 1.203 1.00 86.25 192 VAL A C 1
ATOM 1519 O O . VAL A 1 192 ? -4.191 7.489 1.687 1.00 86.25 192 VAL A O 1
ATOM 1522 N N . LYS A 1 193 ? -2.180 8.217 1.013 1.00 84.94 193 LYS A N 1
ATOM 1523 C CA . LYS A 1 193 ? -2.364 9.632 1.371 1.00 84.94 193 LYS A CA 1
ATOM 1524 C C . LYS A 1 193 ? -2.930 10.509 0.258 1.00 84.94 193 LYS A C 1
ATOM 1526 O O . LYS A 1 193 ? -2.986 11.728 0.419 1.00 84.94 193 LYS A O 1
ATOM 1531 N N . SER A 1 194 ? -3.273 9.927 -0.881 1.00 84.25 194 SER A N 1
ATOM 1532 C CA . SER A 1 194 ? -3.754 10.660 -2.046 1.00 84.25 194 SER A CA 1
ATOM 1533 C C . SER A 1 194 ? -5.272 10.569 -2.167 1.00 84.25 194 SER A C 1
ATOM 1535 O O . SER A 1 194 ? -5.872 9.548 -1.841 1.00 84.25 194 SER A O 1
ATOM 1537 N N . ALA A 1 195 ? -5.880 11.601 -2.756 1.00 81.38 195 ALA A N 1
ATOM 1538 C CA . ALA A 1 195 ? -7.296 11.582 -3.130 1.00 81.38 195 ALA A CA 1
ATOM 1539 C C . ALA A 1 195 ? -7.635 10.464 -4.139 1.00 81.38 195 ALA A C 1
ATOM 1541 O O . ALA A 1 195 ? -8.793 10.068 -4.252 1.00 81.38 195 ALA A O 1
ATOM 1542 N N . VAL A 1 196 ? -6.632 9.931 -4.858 1.00 83.94 196 VAL A N 1
ATOM 1543 C CA . VAL A 1 196 ? -6.795 8.762 -5.739 1.00 83.94 196 VAL A CA 1
ATOM 1544 C C . VAL A 1 196 ? -7.290 7.567 -4.939 1.00 83.94 196 VAL A C 1
ATOM 1546 O O . VAL A 1 196 ? -8.235 6.905 -5.351 1.00 83.94 196 VAL A O 1
ATOM 1549 N N . TYR A 1 197 ? -6.675 7.310 -3.785 1.00 80.56 197 TYR A N 1
ATOM 1550 C CA . TYR A 1 197 ? -7.056 6.179 -2.952 1.00 80.56 197 TYR A CA 1
ATOM 1551 C C . TYR A 1 197 ? -8.441 6.389 -2.342 1.00 80.56 197 TYR A C 1
ATOM 1553 O O . TYR A 1 197 ? -9.260 5.483 -2.400 1.00 80.56 197 TYR A O 1
ATOM 1561 N N . GLU A 1 198 ? -8.756 7.594 -1.862 1.00 71.50 198 GLU A N 1
ATOM 1562 C CA . GLU A 1 198 ? -10.103 7.919 -1.365 1.00 71.50 198 GLU A CA 1
ATOM 1563 C C . GLU A 1 198 ? -11.182 7.660 -2.434 1.00 71.50 198 GLU A C 1
ATOM 1565 O O . GLU A 1 198 ? -12.137 6.928 -2.180 1.00 71.50 198 GLU A O 1
ATOM 1570 N N . THR A 1 199 ? -10.970 8.163 -3.657 1.00 78.19 199 THR A N 1
ATOM 1571 C CA . THR A 1 199 ? -11.898 7.991 -4.793 1.00 78.19 199 THR A CA 1
ATOM 1572 C C . THR A 1 199 ? -12.039 6.523 -5.199 1.00 78.19 199 THR A C 1
ATOM 1574 O O . THR A 1 199 ? -13.143 6.038 -5.443 1.00 78.19 199 THR A O 1
ATOM 1577 N N . TYR A 1 200 ? -10.920 5.796 -5.266 1.00 78.75 200 TYR A N 1
ATOM 1578 C CA . TYR A 1 200 ? -10.904 4.382 -5.634 1.00 78.75 200 TYR A CA 1
ATOM 1579 C C . TYR A 1 200 ? -11.731 3.535 -4.662 1.00 78.75 200 TYR A C 1
ATOM 1581 O O . TYR A 1 200 ? -12.520 2.685 -5.088 1.00 78.75 200 TYR A O 1
ATOM 1589 N N . ILE A 1 201 ? -11.591 3.780 -3.357 1.00 67.69 201 ILE A N 1
ATOM 1590 C CA . ILE A 1 201 ? -12.365 3.033 -2.371 1.00 67.69 201 ILE A CA 1
ATOM 1591 C C . ILE A 1 201 ? -13.847 3.412 -2.423 1.00 67.69 201 ILE A C 1
ATOM 1593 O O . ILE A 1 201 ? -14.688 2.515 -2.345 1.00 67.69 201 ILE A O 1
ATOM 1597 N N . GLU A 1 202 ? -14.194 4.689 -2.602 1.00 67.44 202 GLU A N 1
ATOM 1598 C CA . GLU A 1 202 ? -15.592 5.109 -2.783 1.00 67.44 202 GLU A CA 1
ATOM 1599 C C . GLU A 1 202 ? -16.254 4.371 -3.957 1.00 67.44 202 GLU A C 1
ATOM 1601 O O . GLU A 1 202 ? -17.315 3.768 -3.783 1.00 67.44 202 GLU A O 1
ATOM 1606 N N . ALA A 1 203 ? -15.586 4.304 -5.111 1.00 69.19 203 ALA A N 1
ATOM 1607 C CA . ALA A 1 203 ? -16.099 3.608 -6.290 1.00 69.19 203 ALA A CA 1
ATOM 1608 C C . ALA A 1 203 ? -16.276 2.093 -6.064 1.00 69.19 203 ALA A C 1
ATOM 1610 O O . ALA A 1 203 ? -17.321 1.527 -6.393 1.00 69.19 203 ALA A O 1
ATOM 1611 N N . LYS A 1 204 ? -15.284 1.411 -5.471 1.00 65.88 204 LYS A N 1
ATOM 1612 C CA . LYS A 1 204 ? -15.377 -0.036 -5.183 1.00 65.88 204 LYS A CA 1
ATOM 1613 C C . LYS A 1 204 ? -16.444 -0.343 -4.121 1.00 65.88 204 LYS A C 1
ATOM 1615 O O . LYS A 1 204 ? -17.095 -1.382 -4.206 1.00 65.88 204 LYS A O 1
ATOM 1620 N N . THR A 1 205 ? -16.667 0.569 -3.173 1.00 57.47 205 THR A N 1
ATOM 1621 C CA . THR A 1 205 ? -17.763 0.488 -2.191 1.00 57.47 205 THR A CA 1
ATOM 1622 C C . THR A 1 205 ? -19.115 0.505 -2.913 1.00 57.47 205 THR A C 1
ATOM 1624 O O . THR A 1 205 ? -19.933 -0.388 -2.698 1.00 57.47 205 THR A O 1
ATOM 1627 N N . GLU A 1 206 ? -19.344 1.448 -3.834 1.00 54.75 206 GLU A N 1
ATOM 1628 C CA . GLU A 1 206 ? -20.602 1.543 -4.595 1.00 54.75 206 GLU A CA 1
ATOM 1629 C C . GLU A 1 206 ? -20.897 0.295 -5.445 1.00 54.75 206 GLU A C 1
ATOM 1631 O O . GLU A 1 206 ? -22.040 -0.163 -5.483 1.00 54.75 206 GLU A O 1
ATOM 1636 N N . VAL A 1 207 ? -19.883 -0.308 -6.078 1.00 54.97 207 VAL A N 1
ATOM 1637 C CA . VAL A 1 207 ? -20.055 -1.536 -6.881 1.00 54.97 207 VAL A CA 1
ATOM 1638 C C . VAL A 1 207 ? -20.558 -2.704 -6.029 1.00 54.97 207 VAL A C 1
ATOM 1640 O O . VAL A 1 207 ? -21.484 -3.404 -6.443 1.00 54.97 207 VAL A O 1
ATOM 1643 N N . ILE A 1 208 ? -20.011 -2.888 -4.823 1.00 49.25 208 ILE A N 1
ATOM 1644 C CA . ILE A 1 208 ? -20.453 -3.945 -3.900 1.00 49.25 208 ILE A CA 1
ATOM 1645 C C . ILE A 1 208 ? -21.943 -3.762 -3.539 1.00 49.25 208 ILE A C 1
ATOM 1647 O O . ILE A 1 208 ? -22.690 -4.740 -3.539 1.00 49.25 208 ILE A O 1
ATOM 1651 N N . VAL A 1 209 ? -22.418 -2.518 -3.343 1.00 47.28 209 VAL A N 1
ATOM 1652 C CA . VAL A 1 209 ? -23.842 -2.228 -3.048 1.00 47.28 209 VAL A CA 1
ATOM 1653 C C . VAL A 1 209 ? -24.764 -2.713 -4.172 1.00 47.28 209 VAL A C 1
ATOM 1655 O O . VAL A 1 209 ? -25.833 -3.270 -3.915 1.00 47.28 209 VAL A O 1
ATOM 1658 N N . VAL A 1 210 ? -24.376 -2.494 -5.430 1.00 39.41 210 VAL A N 1
ATOM 1659 C CA . VAL A 1 210 ? -25.208 -2.856 -6.588 1.00 39.41 210 VAL A CA 1
ATOM 1660 C C . VAL A 1 210 ? -25.322 -4.375 -6.737 1.00 39.41 210 VAL A C 1
ATOM 1662 O O . VAL A 1 210 ? -26.405 -4.876 -7.048 1.00 39.41 210 VAL A O 1
ATOM 1665 N N . VAL A 1 211 ? -24.235 -5.108 -6.481 1.00 45.84 211 VAL A N 1
ATOM 1666 C CA . VAL A 1 211 ? -24.219 -6.576 -6.558 1.00 45.84 211 VAL A CA 1
ATOM 1667 C C . VAL A 1 211 ? -25.138 -7.183 -5.493 1.00 45.84 211 VAL A C 1
ATOM 1669 O O . VAL A 1 211 ? -26.009 -7.981 -5.841 1.00 45.84 211 VAL A O 1
ATOM 1672 N N . GLU A 1 212 ? -25.049 -6.740 -4.235 1.00 43.69 212 GLU A N 1
ATOM 1673 C CA . GLU A 1 212 ? -25.908 -7.242 -3.147 1.00 43.69 212 GLU A CA 1
ATOM 1674 C C . GLU A 1 212 ? -27.399 -6.939 -3.369 1.00 43.69 212 GLU A C 1
ATOM 1676 O O . GLU A 1 212 ? -28.259 -7.782 -3.108 1.00 43.69 212 GLU A O 1
ATOM 1681 N N . ALA A 1 213 ? -27.734 -5.765 -3.913 1.00 40.75 213 ALA A N 1
ATOM 1682 C CA . ALA A 1 213 ? -29.122 -5.422 -4.229 1.00 40.75 213 ALA A CA 1
ATOM 1683 C C . ALA A 1 213 ? -29.724 -6.326 -5.327 1.00 40.75 213 ALA A C 1
ATOM 1685 O O . ALA A 1 213 ? -30.934 -6.587 -5.331 1.00 40.75 213 ALA A O 1
ATOM 1686 N N . SER A 1 214 ? -28.889 -6.820 -6.248 1.00 38.22 214 SER A N 1
ATOM 1687 C CA . SER A 1 214 ? -29.309 -7.652 -7.381 1.00 38.22 214 SER A CA 1
ATOM 1688 C C . SER A 1 214 ? -29.549 -9.129 -7.034 1.00 38.22 214 SER A C 1
ATOM 1690 O O . SER A 1 214 ? -30.324 -9.789 -7.726 1.00 38.22 214 SER A O 1
ATOM 1692 N N . ASP A 1 215 ? -28.986 -9.627 -5.928 1.00 45.56 215 ASP A N 1
ATOM 1693 C CA . ASP A 1 215 ? -29.075 -11.041 -5.515 1.00 45.56 215 ASP A CA 1
ATOM 1694 C C . ASP A 1 215 ? -30.372 -11.380 -4.738 1.00 45.56 215 ASP A C 1
ATOM 1696 O O . ASP A 1 215 ? -30.592 -12.489 -4.253 1.00 45.56 215 ASP A O 1
ATOM 1700 N N . SER A 1 216 ? -31.309 -10.426 -4.658 1.00 40.66 216 SER A N 1
ATOM 1701 C CA . SER A 1 216 ? -32.645 -10.618 -4.068 1.00 40.66 216 SER A CA 1
ATOM 1702 C C . SER A 1 216 ? -33.655 -11.327 -4.998 1.00 40.66 216 SER A C 1
ATOM 1704 O O . SER A 1 216 ? -34.814 -11.536 -4.625 1.00 40.66 216 SER A O 1
ATOM 1706 N N . GLY A 1 217 ? -33.235 -11.740 -6.201 1.00 38.06 217 GLY A N 1
ATOM 1707 C CA . GLY A 1 217 ? -34.052 -12.444 -7.196 1.00 38.06 217 GLY A CA 1
ATOM 1708 C C . GLY A 1 217 ? -33.671 -13.920 -7.340 1.00 38.06 217 GLY A C 1
ATOM 1709 O O . GLY A 1 217 ? -32.712 -14.252 -8.023 1.00 38.06 217 GLY A O 1
ATOM 1710 N N . GLY A 1 218 ? -34.449 -14.814 -6.726 1.00 41.22 218 GLY A N 1
ATOM 1711 C CA . GLY A 1 218 ? -34.135 -16.239 -6.583 1.00 41.22 218 GLY A CA 1
ATOM 1712 C C . GLY A 1 218 ? -33.667 -16.992 -7.838 1.00 41.22 218 GLY A C 1
ATOM 1713 O O . GLY A 1 218 ? -34.389 -17.130 -8.820 1.00 41.22 218 GLY A O 1
ATOM 1714 N N . SER A 1 219 ? -32.506 -17.632 -7.737 1.00 32.12 219 SER A N 1
ATOM 1715 C CA . SER A 1 219 ? -32.306 -19.083 -7.892 1.00 32.12 219 SER A CA 1
ATOM 1716 C C . SER A 1 219 ? -30.926 -19.416 -7.320 1.00 32.12 219 SER A C 1
ATOM 1718 O O . SER A 1 219 ? -29.968 -18.706 -7.588 1.00 32.12 219 SER A O 1
ATOM 1720 N N . ALA A 1 220 ? -30.848 -20.451 -6.480 1.00 40.94 220 ALA A N 1
ATOM 1721 C CA . ALA A 1 220 ? -29.668 -20.767 -5.674 1.00 40.94 220 ALA A CA 1
ATOM 1722 C C . ALA A 1 220 ? -28.360 -20.790 -6.493 1.00 40.94 220 ALA A C 1
ATOM 1724 O O . ALA A 1 220 ? -28.274 -21.583 -7.438 1.00 40.94 220 ALA A O 1
ATOM 1725 N N . PRO A 1 221 ? -27.329 -20.011 -6.117 1.00 37.09 221 PRO A N 1
ATOM 1726 C CA . PRO A 1 221 ? -26.015 -20.168 -6.693 1.00 37.09 221 PRO A CA 1
ATOM 1727 C C . PRO A 1 221 ? -25.171 -21.147 -5.871 1.00 37.09 221 PRO A C 1
ATOM 1729 O O . PRO A 1 221 ? -25.317 -21.332 -4.662 1.00 37.09 221 PRO A O 1
ATOM 1732 N N . VAL A 1 222 ? -24.299 -21.811 -6.617 1.00 33.09 222 VAL A N 1
ATOM 1733 C CA . VAL A 1 222 ? -23.201 -22.668 -6.180 1.00 33.09 222 VAL A CA 1
ATOM 1734 C C . VAL A 1 222 ? -22.437 -22.019 -5.023 1.00 33.09 222 VAL A C 1
ATOM 1736 O O . VAL A 1 222 ? -22.194 -20.819 -5.032 1.00 33.09 222 VAL A O 1
ATOM 1739 N N . SER A 1 223 ? -22.033 -22.834 -4.047 1.00 34.19 223 SER A N 1
ATOM 1740 C CA . SER A 1 223 ? -21.215 -22.449 -2.897 1.00 34.19 223 SER A CA 1
ATOM 1741 C C . SER A 1 223 ? -19.893 -21.791 -3.320 1.00 34.19 223 SER A C 1
ATOM 1743 O O . SER A 1 223 ? -18.880 -22.475 -3.486 1.00 34.19 223 SER A O 1
ATOM 1745 N N . GLN A 1 224 ? -19.898 -20.471 -3.475 1.00 29.62 224 GLN A N 1
ATOM 1746 C CA . GLN A 1 224 ? -18.727 -19.632 -3.255 1.00 29.62 224 GLN A CA 1
ATOM 1747 C C . GLN A 1 224 ? -18.681 -19.294 -1.756 1.00 29.62 224 GLN A C 1
ATOM 1749 O O . GLN A 1 224 ? -19.732 -19.011 -1.176 1.00 29.62 224 GLN A O 1
ATOM 1754 N N . PRO A 1 225 ? -17.519 -19.360 -1.085 1.00 36.09 225 PRO A N 1
ATOM 1755 C CA . PRO A 1 225 ? -17.378 -18.751 0.231 1.00 36.09 225 PRO A CA 1
ATOM 1756 C C . PRO A 1 225 ? -17.677 -17.255 0.085 1.00 36.09 225 PRO A C 1
ATOM 1758 O O . PRO A 1 225 ? -17.126 -16.616 -0.808 1.00 36.09 225 PRO A O 1
ATOM 1761 N N . ASP A 1 226 ? -18.570 -16.729 0.916 1.00 43.84 226 ASP A N 1
ATOM 1762 C CA . ASP A 1 226 ? -18.957 -15.316 0.964 1.00 43.84 226 ASP A CA 1
ATOM 1763 C C . ASP A 1 226 ? -17.741 -14.440 1.328 1.00 43.84 226 ASP A C 1
ATOM 1765 O O . ASP A 1 226 ? -17.471 -14.149 2.495 1.00 43.84 226 ASP A O 1
ATOM 1769 N N . GLY A 1 227 ? -16.959 -14.068 0.310 1.00 49.00 227 GLY A N 1
ATOM 1770 C CA . GLY A 1 227 ? -15.726 -13.295 0.456 1.00 49.00 227 GLY A CA 1
ATOM 1771 C C . GLY A 1 227 ? -15.953 -11.905 1.053 1.00 49.00 227 GLY A C 1
ATOM 1772 O O . GLY A 1 227 ? -15.034 -11.337 1.639 1.00 49.00 227 GLY A O 1
ATOM 1773 N N . THR A 1 228 ? -17.175 -11.371 0.984 1.00 58.44 228 THR A N 1
ATOM 1774 C CA . THR A 1 228 ? -17.530 -10.071 1.564 1.00 58.44 228 THR A CA 1
ATOM 1775 C C . THR A 1 228 ? -17.466 -10.119 3.086 1.00 58.44 228 THR A C 1
ATOM 1777 O O . THR A 1 228 ? -16.883 -9.232 3.716 1.00 58.44 228 THR A O 1
ATOM 1780 N N . LYS A 1 229 ? -17.992 -11.186 3.698 1.00 67.38 229 LYS A N 1
ATOM 1781 C CA . LYS A 1 229 ? -17.985 -11.344 5.157 1.00 67.38 229 LYS A CA 1
ATOM 1782 C C . LYS A 1 229 ? -16.580 -11.564 5.716 1.00 67.38 229 LYS A C 1
ATOM 1784 O O . LYS A 1 229 ? -16.235 -10.969 6.738 1.00 67.38 229 LYS A O 1
ATOM 1789 N N . ASP A 1 230 ? -15.754 -12.353 5.035 1.00 68.00 230 ASP A N 1
ATOM 1790 C CA . ASP A 1 230 ? -14.357 -12.563 5.434 1.00 68.00 230 ASP A CA 1
ATOM 1791 C C . ASP A 1 230 ? -13.568 -11.245 5.386 1.00 68.00 230 ASP A C 1
ATOM 1793 O O . ASP A 1 230 ? -12.870 -10.895 6.341 1.00 68.00 230 ASP A O 1
ATOM 1797 N N . LEU A 1 231 ? -13.769 -10.439 4.339 1.00 64.69 231 LEU A N 1
ATOM 1798 C CA . LEU A 1 231 ? -13.156 -9.115 4.210 1.00 64.69 231 LEU A CA 1
ATOM 1799 C C . LEU A 1 231 ? -13.609 -8.125 5.295 1.00 64.69 231 LEU A C 1
ATOM 1801 O O . LEU A 1 231 ? -12.806 -7.299 5.737 1.00 64.69 231 LEU A O 1
ATOM 1805 N N . VAL A 1 232 ? -14.869 -8.191 5.733 1.00 75.06 232 VAL A N 1
ATOM 1806 C CA . VAL A 1 232 ? -15.396 -7.375 6.842 1.00 75.06 232 VAL A CA 1
ATOM 1807 C C . VAL A 1 232 ? -14.756 -7.783 8.165 1.00 75.06 232 VAL A C 1
ATOM 1809 O O . VAL A 1 232 ? -14.315 -6.916 8.920 1.00 75.06 232 VAL A O 1
ATOM 1812 N N . LEU A 1 233 ? -14.644 -9.085 8.437 1.00 77.19 233 LEU A N 1
ATOM 1813 C CA . LEU A 1 233 ? -13.989 -9.594 9.644 1.00 77.19 233 LEU A CA 1
ATOM 1814 C C . LEU A 1 233 ? -12.497 -9.244 9.672 1.00 77.19 233 LEU A C 1
ATOM 1816 O O . LEU A 1 233 ? -11.967 -8.866 10.719 1.00 77.19 233 LEU A O 1
ATOM 1820 N N . GLU A 1 234 ? -11.811 -9.312 8.534 1.00 73.75 234 GLU A N 1
ATOM 1821 C CA . GLU A 1 234 ? -10.433 -8.841 8.412 1.00 73.75 234 GLU A CA 1
ATOM 1822 C C . GLU A 1 234 ? -10.307 -7.336 8.678 1.00 73.75 234 GLU A C 1
ATOM 1824 O O . GLU A 1 234 ? -9.428 -6.924 9.439 1.00 73.75 234 GLU A O 1
ATOM 1829 N N . SER A 1 235 ? -11.194 -6.520 8.101 1.00 76.25 235 SER A N 1
ATOM 1830 C CA . SER A 1 235 ? -11.239 -5.074 8.346 1.00 76.25 235 SER A CA 1
ATOM 1831 C C . SER A 1 235 ? -11.509 -4.756 9.816 1.00 76.25 235 SER A C 1
ATOM 1833 O O . SER A 1 235 ? -10.810 -3.926 10.394 1.00 76.25 235 SER A O 1
ATOM 1835 N N . MET A 1 236 ? -12.444 -5.455 10.468 1.00 84.69 236 MET A N 1
ATOM 1836 C CA . MET A 1 236 ? -12.675 -5.320 11.910 1.00 84.69 236 MET A CA 1
ATOM 1837 C C . MET A 1 236 ? -11.425 -5.659 12.715 1.00 84.69 236 MET A C 1
ATOM 1839 O O . MET A 1 236 ? -11.056 -4.900 13.605 1.00 84.69 236 MET A O 1
ATOM 1843 N N . ASN A 1 237 ? -10.752 -6.769 12.408 1.00 80.81 237 ASN A N 1
ATOM 1844 C CA . ASN A 1 237 ? -9.532 -7.163 13.112 1.00 80.81 237 ASN A CA 1
ATOM 1845 C C . ASN A 1 237 ? -8.414 -6.125 12.948 1.00 80.81 237 ASN A C 1
ATOM 1847 O O . ASN A 1 237 ? -7.760 -5.786 13.936 1.00 80.81 237 ASN A O 1
ATOM 1851 N N . ARG A 1 238 ? -8.227 -5.569 11.744 1.00 80.25 238 ARG A N 1
ATOM 1852 C CA . ARG A 1 238 ? -7.272 -4.473 11.513 1.00 80.25 238 ARG A CA 1
ATOM 1853 C C . ARG A 1 238 ? -7.644 -3.222 12.303 1.00 80.25 238 ARG A C 1
ATOM 1855 O O . ARG A 1 238 ? -6.801 -2.707 13.031 1.00 80.25 238 ARG A O 1
ATOM 1862 N N . VAL A 1 239 ? -8.906 -2.794 12.259 1.00 82.38 239 VAL A N 1
ATOM 1863 C CA . VAL A 1 239 ? -9.378 -1.624 13.019 1.00 82.38 239 VAL A CA 1
ATOM 1864 C C . VAL A 1 239 ? -9.238 -1.842 14.525 1.00 82.38 239 VAL A C 1
ATOM 1866 O O . VAL A 1 239 ? -8.812 -0.936 15.232 1.00 82.38 239 VAL A O 1
ATOM 1869 N N . ILE A 1 240 ? -9.529 -3.038 15.040 1.00 86.62 240 ILE A N 1
ATOM 1870 C CA . ILE A 1 240 ? -9.338 -3.381 16.456 1.00 86.62 240 ILE A CA 1
ATOM 1871 C C . ILE A 1 240 ? -7.871 -3.208 16.869 1.00 86.62 240 ILE A C 1
ATOM 1873 O O . ILE A 1 240 ? -7.606 -2.582 17.902 1.00 86.62 240 ILE A O 1
ATOM 1877 N N . LEU A 1 241 ? -6.944 -3.757 16.076 1.00 76.50 241 LEU A N 1
ATOM 1878 C CA . LEU A 1 241 ? -5.503 -3.661 16.316 1.00 76.50 241 LEU A CA 1
ATOM 1879 C C . LEU A 1 241 ? -5.023 -2.208 16.238 1.00 76.50 241 LEU A C 1
ATOM 1881 O O . LEU A 1 241 ? -4.289 -1.757 17.120 1.00 76.50 241 LEU A O 1
ATOM 1885 N N . ASP A 1 242 ? -5.481 -1.465 15.231 1.00 80.06 242 ASP A N 1
ATOM 1886 C CA . ASP A 1 242 ? -5.148 -0.054 15.065 1.00 80.06 242 ASP A CA 1
ATOM 1887 C C . ASP A 1 242 ? -5.692 0.798 16.220 1.00 80.06 242 ASP A C 1
ATOM 1889 O O . ASP A 1 242 ? -5.020 1.719 16.693 1.00 80.06 242 ASP A O 1
ATOM 1893 N N . ILE A 1 243 ? -6.882 0.469 16.734 1.00 86.56 243 ILE A N 1
ATOM 1894 C CA . ILE A 1 243 ? -7.452 1.151 17.894 1.00 86.56 243 ILE A CA 1
ATOM 1895 C C . ILE A 1 243 ? -6.560 0.973 19.128 1.00 86.56 243 ILE A C 1
ATOM 1897 O O . ILE A 1 243 ? -6.247 1.962 19.797 1.00 86.56 243 ILE A O 1
ATOM 1901 N N . ASP A 1 244 ? -6.150 -0.265 19.424 1.00 87.81 244 ASP A N 1
ATOM 1902 C CA . ASP A 1 244 ? -5.301 -0.575 20.583 1.00 87.81 244 ASP A CA 1
ATOM 1903 C C . ASP A 1 244 ? -3.944 0.132 20.486 1.00 87.81 244 ASP A C 1
ATOM 1905 O O . ASP A 1 244 ? -3.435 0.655 21.482 1.00 87.81 244 ASP A O 1
ATOM 1909 N N . LYS A 1 245 ? -3.361 0.163 19.286 1.00 77.06 245 LYS A N 1
ATOM 1910 C CA . LYS A 1 245 ? -1.983 0.610 19.088 1.00 77.06 245 LYS A CA 1
ATOM 1911 C C . LYS A 1 245 ? -1.847 2.114 18.833 1.00 77.06 245 LYS A C 1
ATOM 1913 O O . LYS A 1 245 ? -0.858 2.696 19.275 1.00 77.06 245 LYS A O 1
ATOM 1918 N N . TYR A 1 246 ? -2.821 2.744 18.175 1.00 79.75 246 TYR A N 1
ATOM 1919 C CA . TYR A 1 246 ? -2.671 4.109 17.645 1.00 79.75 246 TYR A CA 1
ATOM 1920 C C . TYR A 1 246 ? -3.762 5.076 18.071 1.00 79.75 246 TYR A C 1
ATOM 1922 O O . TYR A 1 246 ? -3.499 6.264 18.236 1.00 79.75 246 TYR A O 1
ATOM 1930 N N . VAL A 1 247 ? -4.981 4.593 18.289 1.00 83.75 247 VAL A N 1
ATOM 1931 C CA . VAL A 1 247 ? -6.104 5.472 18.630 1.00 83.75 247 VAL A CA 1
ATOM 1932 C C . VAL A 1 247 ? -6.157 5.723 20.133 1.00 83.75 247 VAL A C 1
ATOM 1934 O O . VAL A 1 247 ? -6.090 6.872 20.567 1.00 83.75 247 VAL A O 1
ATOM 1937 N N . LEU A 1 248 ? -6.245 4.663 20.944 1.00 91.50 248 LEU A N 1
ATOM 1938 C CA . LEU A 1 248 ? -6.394 4.780 22.398 1.00 91.50 248 LEU A CA 1
ATOM 1939 C C . LEU A 1 248 ? -5.270 5.589 23.071 1.00 91.50 248 LEU A C 1
ATOM 1941 O O . LEU A 1 248 ? -5.604 6.433 23.903 1.00 91.50 248 LEU A O 1
ATOM 1945 N N . PRO A 1 249 ? -3.977 5.435 22.708 1.00 92.44 249 PRO A N 1
ATOM 1946 C CA . PRO A 1 249 ? -2.900 6.223 23.317 1.00 92.44 249 PRO A CA 1
ATOM 1947 C C . PRO A 1 249 ? -2.981 7.734 23.051 1.00 92.44 249 PRO A C 1
ATOM 1949 O O . PRO A 1 249 ? -2.356 8.515 23.767 1.00 92.44 249 PRO A O 1
ATOM 1952 N N . LEU A 1 250 ? -3.718 8.150 22.016 1.00 86.25 250 LEU A N 1
ATOM 1953 C CA . LEU A 1 250 ? -3.866 9.551 21.614 1.00 86.25 250 LEU A CA 1
ATOM 1954 C C . LEU A 1 250 ? -5.153 10.196 22.150 1.00 86.25 250 LEU A C 1
ATOM 1956 O O . LEU A 1 250 ? -5.338 11.411 22.005 1.00 86.25 250 LEU A O 1
ATOM 1960 N N . MET A 1 251 ? -6.029 9.416 22.790 1.00 90.94 251 MET A N 1
ATOM 1961 C CA . MET A 1 251 ? -7.227 9.935 23.442 1.00 90.94 251 MET A CA 1
ATOM 1962 C C . MET A 1 251 ? -6.854 10.688 24.715 1.00 90.94 251 MET A C 1
ATOM 1964 O O . MET A 1 251 ? -6.058 10.232 25.530 1.00 90.94 251 MET A O 1
ATOM 1968 N N . THR A 1 252 ? -7.421 11.881 24.875 1.00 91.62 252 THR A N 1
ATOM 1969 C CA . THR A 1 252 ? -7.034 12.816 25.945 1.00 91.62 252 THR A CA 1
ATOM 1970 C C . THR A 1 252 ? -8.120 13.083 26.973 1.00 91.62 252 THR A C 1
ATOM 1972 O O . THR A 1 252 ? -7.880 13.823 27.924 1.00 91.62 252 THR A O 1
ATOM 1975 N N . THR A 1 253 ? -9.298 12.486 26.803 1.00 94.69 253 THR A N 1
ATOM 1976 C CA . THR A 1 253 ? -10.399 12.569 27.764 1.00 94.69 253 THR A CA 1
ATOM 1977 C C . THR A 1 253 ? -10.993 11.187 28.025 1.00 94.69 253 THR A C 1
ATOM 1979 O O . THR A 1 253 ? -10.986 10.314 27.153 1.00 94.69 253 THR A O 1
ATOM 1982 N N . ASP A 1 254 ? -11.583 11.008 29.208 1.00 96.38 254 ASP A N 1
ATOM 1983 C CA . ASP A 1 254 ? -12.276 9.768 29.576 1.00 96.38 254 ASP A CA 1
ATOM 1984 C C . ASP A 1 254 ? -13.428 9.449 28.608 1.00 96.38 254 ASP A C 1
ATOM 1986 O O . ASP A 1 254 ? -13.730 8.286 28.329 1.00 96.38 254 ASP A O 1
ATOM 1990 N N . LEU A 1 255 ? -14.091 10.482 28.078 1.00 92.50 255 LEU A N 1
ATOM 1991 C CA . LEU A 1 255 ? -15.200 10.318 27.146 1.00 92.50 255 LEU A CA 1
ATOM 1992 C C . LEU A 1 255 ? -14.707 9.829 25.777 1.00 92.50 255 LEU A C 1
ATOM 1994 O O . LEU A 1 255 ? -15.310 8.916 25.216 1.00 92.50 255 LEU A O 1
ATOM 1998 N N . GLN A 1 256 ? -13.588 10.358 25.274 1.00 93.25 256 GLN A N 1
ATOM 1999 C CA . GLN A 1 256 ? -12.917 9.877 24.062 1.00 93.25 256 GLN A CA 1
ATOM 2000 C C . GLN A 1 256 ? -12.457 8.425 24.199 1.00 93.25 256 GLN A C 1
ATOM 2002 O O . GLN A 1 256 ? -12.779 7.578 23.360 1.00 93.25 256 GLN A O 1
ATOM 2007 N N . GLU A 1 257 ? -11.739 8.124 25.280 1.00 96.31 257 GLU A N 1
ATOM 2008 C CA . GLU A 1 257 ? -11.199 6.791 25.536 1.00 96.31 257 GLU A CA 1
ATOM 2009 C C . GLU A 1 257 ? -12.327 5.765 25.677 1.00 96.31 257 GLU A C 1
ATOM 2011 O O . GLU A 1 257 ? -12.320 4.723 25.021 1.00 96.31 257 GLU A O 1
ATOM 2016 N N . SER A 1 258 ? -13.336 6.068 26.494 1.00 95.69 258 SER A N 1
ATOM 2017 C CA . SER A 1 258 ? -14.434 5.134 26.726 1.00 95.69 258 SER A CA 1
ATOM 2018 C C . SER A 1 258 ? -15.331 4.959 25.498 1.00 95.69 258 SER A C 1
ATOM 2020 O O . SER A 1 258 ? -15.774 3.845 25.255 1.00 95.69 258 SER A O 1
ATOM 2022 N N . THR A 1 259 ? -15.552 5.997 24.683 1.00 90.44 259 THR A N 1
ATOM 2023 C CA . THR A 1 259 ? -16.263 5.859 23.394 1.00 90.44 259 THR A CA 1
ATOM 2024 C C . THR A 1 259 ? -15.483 4.973 22.422 1.00 90.44 259 THR A C 1
ATOM 2026 O O . THR A 1 259 ? -16.060 4.100 21.781 1.00 90.44 259 THR A O 1
ATOM 2029 N N . THR A 1 260 ? -14.160 5.144 22.351 1.00 91.88 260 THR A N 1
ATOM 2030 C CA . THR A 1 260 ? -13.282 4.302 21.521 1.00 91.88 260 THR A CA 1
ATOM 2031 C C . THR A 1 260 ? -13.344 2.834 21.952 1.00 91.88 260 THR A C 1
ATOM 2033 O O . THR A 1 260 ? -13.447 1.943 21.111 1.00 91.88 260 THR A O 1
ATOM 2036 N N . LYS A 1 261 ? -13.322 2.565 23.264 1.00 96.12 261 LYS A N 1
ATOM 2037 C CA . LYS A 1 261 ? -13.437 1.202 23.808 1.00 96.12 261 LYS A CA 1
ATOM 2038 C C . LYS A 1 261 ? -14.799 0.569 23.538 1.00 96.12 261 LYS A C 1
ATOM 2040 O O . LYS A 1 261 ? -14.843 -0.637 23.306 1.00 96.12 261 LYS A O 1
ATOM 2045 N N . ASP A 1 262 ? -15.877 1.352 23.545 1.00 92.69 262 ASP A N 1
ATOM 2046 C CA . ASP A 1 262 ? -17.214 0.861 23.197 1.00 92.69 262 ASP A CA 1
ATOM 2047 C C . ASP A 1 262 ? -17.244 0.396 21.728 1.00 92.69 262 ASP A C 1
ATOM 2049 O O . ASP A 1 262 ? -17.625 -0.742 21.456 1.00 92.69 262 ASP A O 1
ATOM 2053 N N . ILE A 1 263 ? -16.722 1.215 20.801 1.00 90.19 263 ILE A N 1
ATOM 2054 C CA . ILE A 1 263 ? -16.574 0.869 19.372 1.00 90.19 263 ILE A CA 1
ATOM 2055 C C . ILE A 1 263 ? -15.748 -0.413 19.206 1.00 90.19 263 ILE A C 1
ATOM 2057 O O . ILE A 1 263 ? -16.164 -1.359 18.539 1.00 90.19 263 ILE A O 1
ATOM 2061 N N . GLN A 1 264 ? -14.581 -0.472 19.848 1.00 95.50 264 GLN A N 1
ATOM 2062 C CA . GLN A 1 264 ? -13.695 -1.629 19.755 1.00 95.50 264 GLN A CA 1
ATOM 2063 C C . GLN A 1 264 ? -14.340 -2.904 20.314 1.00 95.50 264 GLN A C 1
ATOM 2065 O O . GLN A 1 264 ? -14.177 -3.984 19.748 1.00 95.50 264 GLN A O 1
ATOM 2070 N N . SER A 1 265 ? -15.060 -2.796 21.432 1.00 94.19 265 SER A N 1
ATOM 2071 C CA . SER A 1 265 ? -15.725 -3.938 22.065 1.00 94.19 265 SER A CA 1
ATOM 2072 C C . SER A 1 265 ? -16.851 -4.475 21.189 1.00 94.19 265 SER A C 1
ATOM 2074 O O . SER A 1 265 ? -16.964 -5.692 21.048 1.00 94.19 265 SER A O 1
ATOM 2076 N N . ALA A 1 266 ? -17.617 -3.593 20.538 1.00 91.06 266 ALA A N 1
ATOM 2077 C CA . ALA A 1 266 ? -18.627 -3.987 19.561 1.00 91.06 266 ALA A CA 1
ATOM 2078 C C . ALA A 1 266 ? -18.003 -4.804 18.418 1.00 91.06 266 ALA A C 1
ATOM 2080 O O . ALA A 1 266 ? -18.493 -5.887 18.096 1.00 91.06 266 ALA A O 1
ATOM 2081 N N . MET A 1 267 ? -16.865 -4.352 17.872 1.00 90.50 267 MET A N 1
ATOM 2082 C CA . MET A 1 267 ? -16.151 -5.092 16.823 1.00 90.50 267 MET A CA 1
ATOM 2083 C C . MET A 1 267 ? -15.622 -6.439 17.331 1.00 90.50 267 MET A C 1
ATOM 2085 O O . MET A 1 267 ? -15.814 -7.457 16.672 1.00 90.50 267 MET A O 1
ATOM 2089 N N . LYS A 1 268 ? -15.001 -6.483 18.520 1.00 91.44 268 LYS A N 1
ATOM 2090 C CA . LYS A 1 268 ? -14.494 -7.730 19.131 1.00 91.44 268 LYS A CA 1
ATOM 2091 C C . LYS A 1 268 ? -15.614 -8.755 19.338 1.00 91.44 268 LYS A C 1
ATOM 2093 O O . LYS A 1 268 ? -15.403 -9.947 19.111 1.00 91.44 268 LYS A O 1
ATOM 2098 N N . ASN A 1 269 ? -16.796 -8.304 19.754 1.00 92.56 269 ASN A N 1
ATOM 2099 C CA . ASN A 1 269 ? -17.951 -9.172 19.950 1.00 92.56 269 ASN A CA 1
ATOM 2100 C C . ASN A 1 269 ? -18.494 -9.702 18.620 1.00 92.56 269 ASN A C 1
ATOM 2102 O O . ASN A 1 269 ? -18.724 -10.905 18.521 1.00 92.56 269 ASN A O 1
ATOM 2106 N N . TYR A 1 270 ? -18.605 -8.853 17.596 1.00 88.19 270 TYR A N 1
ATOM 2107 C CA . TYR A 1 270 ? -19.035 -9.279 16.263 1.00 88.19 270 TYR A CA 1
ATOM 2108 C C . TYR A 1 270 ? -18.052 -10.258 15.604 1.00 88.19 270 TYR A C 1
ATOM 2110 O O . TYR A 1 270 ? -18.463 -11.272 15.046 1.00 88.19 270 TYR A O 1
ATOM 2118 N N . VAL A 1 271 ? -16.740 -10.015 15.725 1.00 84.69 271 VAL A N 1
ATOM 2119 C CA . VAL A 1 271 ? -15.707 -10.941 15.222 1.00 84.69 271 VAL A CA 1
ATOM 2120 C C . VAL A 1 271 ? -15.817 -12.316 15.883 1.00 84.69 271 VAL A C 1
ATOM 2122 O O . VAL A 1 271 ? -15.612 -13.340 15.233 1.00 84.69 271 VAL A O 1
ATOM 2125 N N . LYS A 1 272 ? -16.141 -12.355 17.178 1.00 90.25 272 LYS A N 1
ATOM 2126 C CA . LYS A 1 272 ? -16.323 -13.603 17.925 1.00 90.25 272 LYS A CA 1
ATOM 2127 C C . LYS A 1 272 ? -17.633 -14.312 17.572 1.00 90.25 272 LYS A C 1
ATOM 2129 O O . LYS A 1 272 ? -17.674 -15.541 17.572 1.00 90.25 272 LYS A O 1
ATOM 2134 N N . ASP A 1 273 ? -18.691 -13.547 17.335 1.00 89.00 273 ASP A N 1
ATOM 2135 C CA . ASP A 1 273 ? -20.030 -14.032 17.031 1.00 89.00 273 ASP A CA 1
ATOM 2136 C C . ASP A 1 273 ? -20.718 -13.084 16.044 1.00 8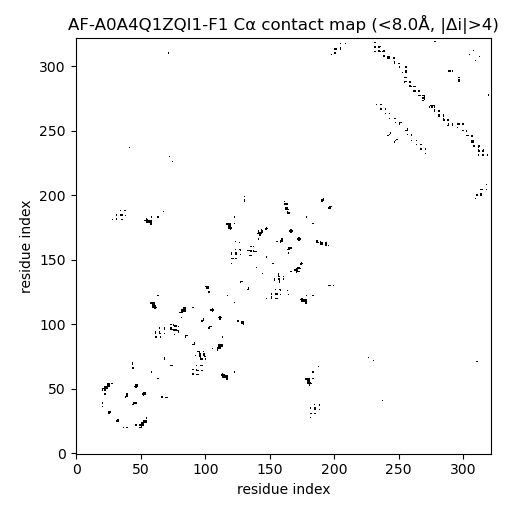9.00 273 ASP A C 1
ATOM 2138 O O . ASP A 1 273 ? -21.211 -12.022 16.414 1.00 89.00 273 ASP A O 1
ATOM 2142 N N . SER A 1 274 ? -20.804 -13.495 14.777 1.00 82.69 274 SER A N 1
ATOM 2143 C CA . SER A 1 274 ? -21.410 -12.671 13.723 1.00 82.69 274 SER A CA 1
ATOM 2144 C C . SER A 1 274 ? -22.928 -12.468 13.860 1.00 82.69 274 SER A C 1
ATOM 2146 O O . SER A 1 274 ? -23.514 -11.770 13.037 1.00 82.69 274 SER A O 1
ATOM 2148 N N . SER A 1 275 ? -23.579 -13.092 14.853 1.00 85.69 275 SER A N 1
ATOM 2149 C CA . SER A 1 275 ? -24.977 -12.810 15.216 1.00 85.69 275 SER A CA 1
ATOM 2150 C C . SER A 1 275 ? -25.123 -11.677 16.240 1.00 85.69 275 SER A C 1
ATOM 2152 O O . SER A 1 275 ? -26.242 -11.306 16.595 1.00 85.69 275 SER A O 1
ATOM 2154 N N . TYR A 1 276 ? -24.003 -11.123 16.715 1.00 88.25 276 TYR A N 1
ATOM 2155 C CA . TYR A 1 276 ? -23.974 -9.990 17.628 1.00 88.25 276 TYR A CA 1
ATOM 2156 C C . TYR A 1 276 ? -24.658 -8.754 17.032 1.00 88.25 276 TYR A C 1
ATOM 2158 O O . TYR A 1 276 ? -24.391 -8.377 15.892 1.00 88.25 276 TYR A O 1
ATOM 2166 N N . ASP A 1 277 ? -25.485 -8.088 17.839 1.00 87.00 277 ASP A N 1
ATOM 2167 C CA . ASP A 1 277 ? -26.139 -6.827 17.481 1.00 87.00 277 ASP A CA 1
ATOM 2168 C C . ASP A 1 277 ? -25.129 -5.669 17.534 1.00 87.00 277 ASP A C 1
ATOM 2170 O O . ASP A 1 277 ? -24.980 -4.964 18.536 1.00 87.00 277 ASP A O 1
ATOM 2174 N N . PHE A 1 278 ? -24.368 -5.539 16.450 1.00 84.06 278 PHE A N 1
ATOM 2175 C CA . PHE A 1 278 ? -23.334 -4.523 16.298 1.00 84.06 278 PHE A CA 1
ATOM 2176 C C . PHE A 1 278 ? -23.921 -3.106 16.234 1.00 84.06 278 PHE A C 1
ATOM 2178 O O . PHE A 1 278 ? -23.374 -2.188 16.851 1.00 84.06 278 PHE A O 1
ATOM 2185 N N . ASP A 1 279 ? -25.054 -2.934 15.550 1.00 78.50 279 ASP A N 1
ATOM 2186 C CA . ASP A 1 279 ? -25.675 -1.630 15.302 1.00 78.50 279 ASP A CA 1
ATOM 2187 C C . ASP A 1 279 ? -26.103 -0.947 16.597 1.00 78.50 279 ASP A C 1
ATOM 2189 O O . ASP A 1 279 ? -25.850 0.247 16.784 1.00 78.50 279 ASP A O 1
ATOM 2193 N N . LEU A 1 280 ? -26.685 -1.706 17.529 1.00 83.69 280 LEU A N 1
ATOM 2194 C CA . LEU A 1 280 ? -27.111 -1.185 18.825 1.00 83.69 280 LEU A CA 1
ATOM 2195 C C . LEU A 1 280 ? -25.948 -0.571 19.615 1.00 83.69 280 LEU A C 1
ATOM 2197 O O . LEU A 1 280 ? -26.080 0.505 20.209 1.00 83.69 280 LEU A O 1
ATOM 2201 N N . ASP A 1 281 ? -24.799 -1.239 19.641 1.00 85.25 281 ASP A N 1
ATOM 2202 C CA . ASP A 1 281 ? -23.633 -0.745 20.370 1.00 85.25 281 ASP A CA 1
ATOM 2203 C C . ASP A 1 281 ? -22.914 0.384 19.634 1.00 85.25 281 ASP A C 1
ATOM 2205 O O . ASP A 1 281 ? -22.455 1.339 20.274 1.00 85.25 281 ASP A O 1
ATOM 2209 N N . MET A 1 282 ? -22.896 0.351 18.302 1.00 82.62 282 MET A N 1
ATOM 2210 C CA . MET A 1 282 ? -22.418 1.479 17.506 1.00 82.62 282 MET A CA 1
ATOM 2211 C C . MET A 1 282 ? -23.299 2.717 17.685 1.00 82.62 282 MET A C 1
ATOM 2213 O O . MET A 1 282 ? -22.779 3.833 17.786 1.00 82.62 282 MET A O 1
ATOM 2217 N N . GLU A 1 283 ? -24.617 2.557 17.810 1.00 78.81 283 GLU A N 1
ATOM 2218 C CA . GLU A 1 283 ? -25.533 3.654 18.118 1.00 78.81 283 GLU A CA 1
ATOM 2219 C C . GLU A 1 283 ? -25.259 4.237 19.512 1.00 78.81 283 GLU A C 1
ATOM 2221 O O . GLU A 1 283 ? -25.202 5.462 19.679 1.00 78.81 283 GLU A O 1
ATOM 2226 N N . ARG A 1 284 ? -25.020 3.385 20.517 1.00 79.94 284 ARG A N 1
ATOM 2227 C CA . ARG A 1 284 ? -24.635 3.826 21.869 1.00 79.94 284 ARG A CA 1
ATOM 2228 C C . ARG A 1 284 ? -23.335 4.622 21.849 1.00 79.94 284 ARG A C 1
ATOM 2230 O O . ARG A 1 284 ? -23.300 5.726 22.399 1.00 79.94 284 ARG A O 1
ATOM 2237 N N . ALA A 1 285 ? -22.302 4.115 21.179 1.00 83.75 285 ALA A N 1
ATOM 2238 C CA . ALA A 1 285 ? -21.033 4.818 21.025 1.00 83.75 285 ALA A CA 1
ATOM 2239 C C . ALA A 1 285 ? -21.209 6.157 20.288 1.00 83.75 285 ALA A C 1
ATOM 2241 O O . ALA A 1 285 ? -20.683 7.181 20.723 1.00 83.75 285 ALA A O 1
ATOM 2242 N N . ARG A 1 286 ? -22.023 6.197 19.226 1.00 78.94 286 ARG A N 1
ATOM 2243 C CA . ARG A 1 286 ? -22.350 7.429 18.491 1.00 78.94 286 ARG A CA 1
ATOM 2244 C C . ARG A 1 286 ? -23.057 8.453 19.377 1.00 78.94 286 ARG A C 1
ATOM 2246 O O . ARG A 1 286 ? -22.716 9.633 19.351 1.00 78.94 286 ARG A O 1
ATOM 2253 N N . ASN A 1 287 ? -24.037 8.028 20.168 1.00 80.62 287 ASN A N 1
ATOM 2254 C CA . ASN A 1 287 ? -24.760 8.918 21.076 1.00 80.62 287 ASN A CA 1
ATOM 2255 C C . ASN A 1 287 ? -23.862 9.442 22.200 1.00 80.62 287 ASN A C 1
ATOM 2257 O O . ASN A 1 287 ? -23.987 10.603 22.581 1.00 80.62 287 ASN A O 1
ATOM 2261 N N . LYS A 1 288 ? -22.907 8.635 22.659 1.00 86.88 288 LYS A N 1
ATOM 2262 C CA . LYS A 1 288 ? -21.865 9.050 23.599 1.00 86.88 288 LYS A CA 1
ATOM 2263 C C . LYS A 1 288 ? -20.881 10.048 22.979 1.00 86.88 288 LYS A C 1
ATOM 2265 O O . LYS A 1 288 ? -20.562 11.055 23.601 1.00 86.88 288 LYS A O 1
ATOM 2270 N N . ALA A 1 289 ? -20.477 9.851 21.724 1.00 78.50 289 ALA A N 1
ATOM 2271 C CA . ALA A 1 289 ? -19.641 10.811 21.001 1.00 78.50 289 ALA A CA 1
ATOM 2272 C C . ALA A 1 289 ? -20.320 12.185 20.854 1.00 78.50 289 ALA A C 1
ATOM 2274 O O . ALA A 1 289 ? -19.666 13.215 20.991 1.00 78.50 289 ALA A O 1
ATOM 2275 N N . LYS A 1 290 ? -21.645 12.222 20.650 1.00 84.44 290 LYS A N 1
ATOM 2276 C CA . LYS A 1 290 ? -22.423 13.475 20.559 1.00 84.44 290 LYS A CA 1
ATOM 2277 C C . LYS A 1 290 ? -22.422 14.307 21.846 1.00 84.44 290 LYS A C 1
ATOM 2279 O O . LYS A 1 290 ? -22.784 15.478 21.787 1.00 84.44 290 LYS A O 1
ATOM 2284 N N . THR A 1 291 ? -22.063 13.733 22.998 1.00 91.00 291 THR A N 1
ATOM 2285 C CA . THR A 1 291 ? -21.967 14.490 24.258 1.00 91.00 291 THR A CA 1
ATOM 2286 C C . THR A 1 291 ? -20.598 15.137 24.464 1.00 91.00 291 THR A C 1
ATOM 2288 O O . THR A 1 291 ? -20.419 15.844 25.453 1.00 91.00 291 THR A O 1
ATOM 2291 N N . MET A 1 292 ? -19.632 14.888 23.573 1.00 89.31 292 MET A N 1
ATOM 2292 C CA . MET A 1 292 ? -18.334 15.563 23.590 1.00 89.31 292 MET A CA 1
ATOM 2293 C C . MET A 1 292 ? -18.502 17.051 23.282 1.00 89.31 292 MET A C 1
ATOM 2295 O O . MET A 1 292 ? -19.398 17.461 22.541 1.00 89.31 292 MET A O 1
ATOM 2299 N N . THR A 1 293 ? -17.604 17.873 23.820 1.00 93.44 293 THR A N 1
ATOM 2300 C CA . THR A 1 293 ? -17.508 19.273 23.374 1.00 93.44 293 THR A CA 1
ATOM 2301 C C . THR A 1 293 ? -17.036 19.340 21.917 1.00 93.44 293 THR A C 1
ATOM 2303 O O . THR A 1 293 ? -16.432 18.393 21.417 1.00 93.44 293 THR A O 1
ATOM 2306 N N . SER A 1 294 ? -17.270 20.456 21.219 1.00 85.06 294 SER A N 1
ATOM 2307 C CA . SER A 1 294 ? -16.850 20.600 19.815 1.00 85.06 294 SER A CA 1
ATOM 2308 C C . SER A 1 294 ? -15.349 20.363 19.611 1.00 85.06 294 SER A C 1
ATOM 2310 O O . SER A 1 294 ? -14.966 19.650 18.686 1.00 85.06 294 SER A O 1
ATOM 2312 N N . ASP A 1 295 ? -14.507 20.907 20.494 1.00 86.94 295 ASP A N 1
ATOM 2313 C CA . ASP A 1 295 ? -13.047 20.759 20.415 1.00 86.94 295 ASP A CA 1
ATOM 2314 C C . ASP A 1 295 ? -12.608 19.317 20.704 1.00 86.94 295 ASP A C 1
ATOM 2316 O O . ASP A 1 295 ? -11.741 18.756 20.031 1.00 86.94 295 ASP A O 1
ATOM 2320 N N . GLU A 1 296 ? -13.246 18.686 21.690 1.00 84.88 296 GLU A N 1
ATOM 2321 C CA . GLU A 1 296 ? -13.016 17.288 22.038 1.00 84.88 296 GLU A CA 1
ATOM 2322 C C . GLU A 1 296 ? -13.425 16.349 20.899 1.00 84.88 296 GLU A C 1
ATOM 2324 O O . GLU A 1 296 ? -12.662 15.450 20.544 1.00 84.88 296 GLU A O 1
ATOM 2329 N N . TYR A 1 297 ? -14.584 16.579 20.280 1.00 76.56 297 TYR A N 1
ATOM 2330 C CA . TYR A 1 297 ? -15.052 15.796 19.142 1.00 76.56 297 TYR A CA 1
ATOM 2331 C C . TYR A 1 297 ? -14.163 15.993 17.908 1.00 76.56 297 TYR A C 1
ATOM 2333 O O . TYR A 1 297 ? -13.831 15.024 17.227 1.00 76.56 297 TYR A O 1
ATOM 2341 N N . ALA A 1 298 ? -13.720 17.224 17.633 1.00 71.94 298 ALA A N 1
ATOM 2342 C CA . ALA A 1 298 ? -12.810 17.507 16.524 1.00 71.94 298 ALA A CA 1
ATOM 2343 C C . ALA A 1 298 ? -11.488 16.739 16.671 1.00 71.94 298 ALA A C 1
ATOM 2345 O O . ALA A 1 298 ? -11.018 16.114 15.718 1.00 71.94 298 ALA A O 1
ATOM 2346 N N . LYS A 1 299 ? -10.920 16.715 17.883 1.00 79.25 299 LYS A N 1
ATOM 2347 C CA . LYS A 1 299 ? -9.704 15.948 18.171 1.00 79.25 299 LYS A CA 1
ATOM 2348 C C . LYS A 1 299 ? -9.939 14.439 18.101 1.00 79.25 299 LYS A C 1
ATOM 2350 O O . LYS A 1 299 ? -9.128 13.735 17.509 1.00 79.25 299 LYS A O 1
ATOM 2355 N N . PHE A 1 300 ? -11.045 13.954 18.665 1.00 78.50 300 PHE A N 1
ATOM 2356 C CA . PHE A 1 300 ? -11.451 12.547 18.600 1.00 78.50 300 PHE A CA 1
ATOM 2357 C C . PHE A 1 300 ? -11.513 12.050 17.153 1.00 78.50 300 PHE A C 1
ATOM 2359 O O . PHE A 1 300 ? -10.884 11.055 16.797 1.00 78.50 300 PHE A O 1
ATOM 2366 N N . ARG A 1 301 ? -12.221 12.803 16.306 1.00 77.06 301 ARG A N 1
ATOM 2367 C CA . ARG A 1 301 ? -12.378 12.522 14.881 1.00 77.06 301 ARG A CA 1
ATOM 2368 C C . ARG A 1 301 ? -11.036 12.526 14.150 1.00 77.06 301 ARG A C 1
ATOM 2370 O O . ARG A 1 301 ? -10.734 11.564 13.456 1.00 77.06 301 ARG A O 1
ATOM 2377 N N . SER A 1 302 ? -10.218 13.557 14.360 1.00 67.88 302 SER A N 1
ATOM 2378 C CA . SER A 1 302 ? -8.899 13.664 13.728 1.00 67.88 302 SER A CA 1
ATOM 2379 C C . SER A 1 302 ? -7.982 12.490 14.087 1.00 67.88 302 SER A C 1
ATOM 2381 O O . SER A 1 302 ? -7.288 11.975 13.210 1.00 67.88 302 SER A O 1
ATOM 2383 N N . VAL A 1 303 ? -8.002 12.025 15.343 1.00 74.06 303 VAL A N 1
ATOM 2384 C CA . VAL A 1 303 ? -7.227 10.850 15.767 1.00 74.06 303 VAL A CA 1
ATOM 2385 C C . VAL A 1 303 ? -7.715 9.586 15.059 1.00 74.06 303 VAL A C 1
ATOM 2387 O O . VAL A 1 303 ? -6.884 8.821 14.583 1.00 74.06 303 VAL A O 1
ATOM 2390 N N . LEU A 1 304 ? -9.025 9.366 14.940 1.00 75.75 304 LEU A N 1
ATOM 2391 C CA . LEU A 1 304 ? -9.555 8.205 14.217 1.00 75.75 304 LEU A CA 1
ATOM 2392 C C . LEU A 1 304 ? -9.192 8.245 12.725 1.00 75.75 304 LEU A C 1
ATOM 2394 O O . LEU A 1 304 ? -8.645 7.277 12.211 1.00 75.75 304 LEU A O 1
ATOM 2398 N N . GLU A 1 305 ? -9.437 9.369 12.051 1.00 68.25 305 GLU A N 1
ATOM 2399 C CA . GLU A 1 305 ? -9.189 9.529 10.608 1.00 68.25 305 GLU A CA 1
ATOM 2400 C C . GLU A 1 305 ? -7.703 9.403 10.248 1.00 68.25 305 GLU A C 1
ATOM 2402 O O . GLU A 1 305 ? -7.366 8.873 9.196 1.00 68.25 305 GLU A O 1
ATOM 2407 N N . SER A 1 306 ? -6.802 9.846 11.130 1.00 65.00 306 SER A N 1
ATOM 2408 C CA . SER A 1 306 ? -5.358 9.794 10.860 1.00 65.00 306 SER A CA 1
ATOM 2409 C C . SER A 1 306 ? -4.733 8.426 11.139 1.00 65.00 306 SER A C 1
ATOM 2411 O O . SER A 1 306 ? -3.618 8.171 10.689 1.00 65.00 306 SER A O 1
ATOM 2413 N N . ASN A 1 307 ? -5.403 7.570 11.918 1.00 74.50 307 ASN A N 1
ATOM 2414 C CA . ASN A 1 307 ? -4.814 6.327 12.427 1.00 74.50 307 ASN A CA 1
ATOM 2415 C C . ASN A 1 307 ? -5.561 5.062 11.994 1.00 74.50 307 ASN A C 1
ATOM 2417 O O . ASN A 1 307 ? -5.021 3.970 12.158 1.00 74.50 307 ASN A O 1
ATOM 2421 N N . LEU A 1 308 ? -6.761 5.172 11.424 1.00 77.00 308 LEU A N 1
ATOM 2422 C CA . LEU A 1 308 ? -7.517 4.043 10.884 1.00 77.00 308 LEU A CA 1
ATOM 2423 C C . LEU A 1 308 ? -7.503 4.087 9.356 1.00 77.00 308 LEU A C 1
ATOM 2425 O O . LEU A 1 308 ? -7.630 5.150 8.754 1.00 77.00 308 LEU A O 1
ATOM 2429 N N . LEU A 1 309 ? -7.348 2.926 8.719 1.00 73.31 309 LEU A N 1
ATOM 2430 C CA . LEU A 1 309 ? -7.393 2.840 7.262 1.00 73.31 309 LEU A CA 1
ATOM 2431 C C . LEU A 1 309 ? -8.791 3.189 6.751 1.00 73.31 309 LEU A C 1
ATOM 2433 O O . LEU A 1 309 ? -9.765 2.526 7.105 1.00 73.31 309 LEU A O 1
ATOM 2437 N N . LEU A 1 310 ? -8.871 4.184 5.863 1.00 65.81 310 LEU A N 1
ATOM 2438 C CA . LEU A 1 310 ? -10.136 4.616 5.268 1.00 65.81 310 LEU A CA 1
ATOM 2439 C C . LEU A 1 310 ? -10.879 3.456 4.588 1.00 65.81 310 LEU A C 1
ATOM 2441 O O . LEU A 1 310 ? -12.088 3.337 4.760 1.00 65.81 310 LEU A O 1
ATOM 2445 N N . LEU A 1 311 ? -10.148 2.557 3.916 1.00 68.00 311 LEU A N 1
ATOM 2446 C CA . LEU A 1 311 ? -10.718 1.349 3.314 1.00 68.00 311 LEU A CA 1
ATOM 2447 C C . LEU A 1 311 ? -11.450 0.471 4.327 1.00 68.00 311 LEU A C 1
ATOM 2449 O O . LEU A 1 311 ? -12.577 0.047 4.076 1.00 68.00 311 LEU A O 1
ATOM 2453 N N . ASP A 1 312 ? -10.836 0.218 5.481 1.00 73.81 312 ASP A N 1
ATOM 2454 C CA . ASP A 1 312 ? -11.477 -0.598 6.505 1.00 73.81 312 ASP A CA 1
ATOM 2455 C C . ASP A 1 312 ? -12.712 0.115 7.062 1.00 73.81 312 ASP A C 1
ATOM 2457 O O . ASP A 1 312 ? -13.765 -0.499 7.201 1.00 73.81 312 ASP A O 1
ATOM 2461 N N . LEU A 1 313 ? -12.633 1.428 7.295 1.00 74.25 313 LEU A N 1
ATOM 2462 C CA . LEU A 1 313 ? -13.773 2.211 7.774 1.00 74.25 313 LEU A CA 1
ATOM 2463 C C . LEU A 1 313 ? -14.940 2.249 6.781 1.00 74.25 313 LEU A C 1
ATOM 2465 O O . LEU A 1 313 ? -16.090 2.115 7.198 1.00 74.25 313 LEU A O 1
ATOM 2469 N N . GLN A 1 314 ? -14.670 2.427 5.487 1.00 63.88 314 GLN A N 1
ATOM 2470 C CA . GLN A 1 314 ? -15.701 2.461 4.448 1.00 63.88 314 GLN A CA 1
ATOM 2471 C C . GLN A 1 314 ? -16.356 1.092 4.271 1.00 63.88 314 GLN A C 1
ATOM 2473 O O . GLN A 1 314 ? -17.585 1.020 4.240 1.00 63.88 314 GLN A O 1
ATOM 2478 N N . ARG A 1 315 ? -15.570 0.006 4.282 1.00 70.50 315 ARG A N 1
ATOM 2479 C CA . ARG A 1 315 ? -16.107 -1.361 4.245 1.00 70.50 315 ARG A CA 1
ATOM 2480 C C . ARG A 1 315 ? -17.023 -1.645 5.437 1.00 70.50 315 ARG A C 1
ATOM 2482 O O . ARG A 1 315 ? -18.113 -2.181 5.254 1.00 70.50 315 ARG A O 1
ATOM 2489 N N . LEU A 1 316 ? -16.620 -1.251 6.650 1.00 74.12 316 LEU A N 1
ATOM 2490 C CA . LEU A 1 316 ? -17.462 -1.399 7.843 1.00 74.12 316 LEU A CA 1
ATOM 2491 C C . LEU A 1 316 ? -18.729 -0.545 7.753 1.00 74.12 316 LEU A C 1
ATOM 2493 O O . LEU A 1 316 ? -19.821 -1.033 8.032 1.00 74.12 316 LEU A O 1
ATOM 2497 N N . LYS A 1 317 ? -18.604 0.721 7.343 1.00 69.00 317 LYS A N 1
ATOM 2498 C CA . LYS A 1 317 ? -19.753 1.615 7.173 1.00 69.00 317 LYS A CA 1
ATOM 2499 C C . LYS A 1 317 ? -20.780 1.026 6.207 1.00 69.00 317 LYS A C 1
ATOM 2501 O O . LYS A 1 317 ? -21.971 1.088 6.490 1.00 69.00 317 LYS A O 1
ATOM 2506 N N . GLN A 1 318 ? -20.318 0.466 5.094 1.00 65.38 318 GLN A N 1
ATOM 2507 C CA . GLN A 1 318 ? -21.175 -0.147 4.089 1.00 65.38 318 GLN A CA 1
ATOM 2508 C C . GLN A 1 318 ? -21.893 -1.382 4.633 1.00 65.38 318 GLN A C 1
ATOM 2510 O O . GLN A 1 318 ? -23.118 -1.429 4.595 1.00 65.38 318 GLN A O 1
ATOM 2515 N N . PHE A 1 319 ? -21.144 -2.349 5.167 1.00 70.50 319 PHE A N 1
ATOM 2516 C CA . PHE A 1 319 ? -21.702 -3.626 5.616 1.00 70.50 319 PHE A CA 1
ATOM 2517 C C . PHE A 1 319 ? -22.760 -3.461 6.719 1.00 70.50 319 PHE A C 1
ATOM 2519 O O . PHE A 1 319 ? -23.762 -4.169 6.733 1.00 70.50 319 PHE A O 1
ATOM 2526 N N . PHE A 1 320 ? -22.561 -2.497 7.621 1.00 71.69 320 PHE A N 1
ATOM 2527 C CA . PHE A 1 320 ? -23.489 -2.199 8.719 1.00 71.69 320 PHE A CA 1
ATOM 2528 C C . PHE A 1 320 ? -24.451 -1.037 8.417 1.00 71.69 320 PHE A C 1
ATOM 2530 O O . PHE A 1 320 ? -25.203 -0.618 9.291 1.00 71.69 320 PHE A O 1
ATOM 2537 N N . ASN A 1 321 ? -24.434 -0.492 7.194 1.00 67.88 321 ASN A N 1
ATOM 2538 C CA . ASN A 1 321 ? -25.287 0.624 6.767 1.00 67.88 321 ASN A CA 1
ATOM 2539 C C . ASN A 1 321 ? -25.287 1.824 7.753 1.00 67.88 321 ASN A C 1
ATOM 2541 O O . ASN A 1 321 ? -26.341 2.341 8.139 1.00 67.88 321 ASN A O 1
ATOM 2545 N N . LEU A 1 322 ? -24.091 2.232 8.201 1.00 60.69 322 LEU A N 1
ATOM 2546 C CA . LEU A 1 322 ? -23.877 3.206 9.288 1.00 60.69 322 LEU A CA 1
ATOM 2547 C C . LEU A 1 322 ? -23.926 4.681 8.879 1.00 60.69 322 LEU A C 1
ATOM 2549 O O . LEU A 1 322 ? -23.407 5.069 7.804 1.00 60.69 322 LEU A O 1
#

Sequence (322 aa):
MKKQLMVLLVLLVFSVQVSFATFNDTKQVPWADEAINFMVEKSFISGYSDELFMPQQALTRAEAIHVINRMNGLSDKVEIEFLDVDVDHWAYVAVQQAVADGYINGFPDGTFRPEAPITRAQFAAMLARVYDLEESSVTLTLSDKDQVPEWARRYVAISMEHGLMKGYTDGTFRSDGLITRAEGTQALYNVVKSAVYETYIEAKTEVIVVVEASDSGGSAPVSQPDGTKDLVLESMNRVILDIDKYVLPLMTTDLQESTTKDIQSAMKNYVKDSSYDFDLDMERARNKAKTMTSDEYAKFRSVLESNLLLLDLQRLKQFFNL

Nearest PDB structures (foldseek):
  3pyw-assembly1_A  TM=8.542E-01  e=1.626E-06  Bacillus anthracis
  6bt4-assembly1_A  TM=8.557E-01  e=1.244E-05  Bacillus anthracis
  7sv6-assembly1_A  TM=8.492E-01  e=2.342E-05  Paenibacillus alvei
  7sv5-assembly2_B  TM=8.502E-01  e=2.936E-05  Paenibacillus alvei
  6cwi-assembly1_A  TM=8.248E-01  e=2.342E-05  Paenibacillus alvei